Protein 1P9A (pdb70)

Foldseek 3Di:
DVQWDWDQDDPAIETENAPRQDQADDPDDDLQHAEYEHAHYAPCEYEPVVNVSNQNHAYYEHANHQHAYYHQDAANARHAEYAHYHYAYAAQDACQVHYLNYAYYAHAQYAYAAYDPSRPANNQNHAEYHHHHYAYAAYDPCNCVSHLNHAEYAPHQYAYAAYDACNCPSNQNHAEYHHAQYAYAAHQACRVPPHQHQAYEQANYQHADELRRVSVLVVCVVNQQRYDHDDPPDDPPVPGGGQLRQAHHNDSVGRSNPRPNPPYDD

Radius of gyration: 20.55 Å; Cα contacts (8 Å, |Δi|>4): 674; chains: 1; bounding box: 40×50×59 Å

B-factor: mean 27.87, std 17.3, range [10.46, 94.59]

Sequence (266 aa):
HPICEVSKVASHLEVNCDKRNLTALPPDLPKDTTILHLSENLLYTFSLATLMPYTRLTQLNLDRAELTKLQVDGTLPVLGTLDLSHNQLQSLPLLGQTLPALTVLDVSFNRLTSLPLGALRGLGELQELYLKGNELKTLPPGLLTPTPKLEKLSLANNNLTELPAGLLNGLENLDTLLLQENSLYTIPKGFFGSHLLPFAFLHGNPWLCNCEILYFRRWLQDNAENVYVWKQGVDVKAMTSNVASVQCDNSDKFPVYKYPGKGCPT

Secondary structure (DSSP, 8-state):
--SSEEE-STT--EEE-TTS--SS--S---TT--EEE-TTS--SEEEGGGGTT-TT--EEE-TTS---EEE--S--TT--EEE--SS--SS----TTT-TT--EEE--SS------SSTTTT-TT--EEE-TTS------TTTTTT-TT--EEE-TTS--S---TTTTTT-TT--EEE--SS------TTTTTT---SEEE--S--B--SGGGHHHHHHHHHTGGGB----TT---SS----GGGSBBTT-TT-BGGG---TT---

Solvent-accessible surface area: 12864 Å² total; per-residue (Å²): 108,124,83,6,106,49,57,152,106,101,91,70,27,58,0,57,0,33,149,81,119,25,92,58,28,4,130,43,9,15,124,66,2,20,14,3,37,0,2,63,2,67,0,120,61,8,19,0,30,66,0,91,67,16,98,139,4,59,51,0,19,0,12,105,0,68,0,60,120,22,81,46,74,28,50,10,82,68,0,13,34,0,26,0,9,86,2,69,4,109,82,11,15,104,0,9,170,4,0,59,36,0,38,29,0,27,0,9,83,14,122,0,57,65,14,57,165,32,3,4,176,44,1,29,70,0,63,39,1,52,2,32,19,5,102,0,99,76,5,19,106,38,6,6,108,38,0,66,98,0,54,65,0,3,0,0,60,11,72,0,58,103,8,21,85,36,12,17,109,44,5,113,87,4,34,15,0,13,0,2,78,14,31,0,98,47,3,30,182,36,3,9,55,126,52,124,4,40,61,0,4,0,20,16,0,39,0,90,27,47,46,113,0,39,46,0,57,141,20,0,70,87,18,31,131,26,0,22,52,89,107,139,74,69,101,36,174,89,48,117,22,65,17,38,10,0,20,11,94,72,43,114,172,128,19,0,54,134,38,88,9,181,79,32,113,188

Nearest PDB structures (foldseek):
  1p8v-assembly1_A-2  TM=9.896E-01  e=4.798E-40  Homo sapiens
  1m0z-assembly1_A  TM=9.809E-01  e=2.640E-40  Homo sapiens
  1qyy-assembly2_G  TM=9.935E-01  e=2.219E-38  Homo sapiens
  1sq0-assembly1_B  TM=9.753E-01  e=2.577E-38  Homo sapiens
  6ejx-assembly2_A  TM=9.785E-01  e=3.896E-31  Mus musculus

Structure (mmCIF, N/CA/C/O backbone):
data_1P9A
#
_entry.id   1P9A
#
_cell.length_a   51.734
_cell.length_b   51.734
_cell.length_c   114.041
_cell.angle_alpha   90.00
_cell.angle_beta   90.00
_cell.angle_gamma   90.00
#
_symmetry.space_group_name_H-M   'P 43'
#
loop_
_entity.id
_entity.type
_entity.pdbx_description
1 polymer 'Platelet glycoprotein Ib alpha chain precursor'
2 branched beta-D-mannopyranose-(1-3)-beta-D-mannopyranose-(1-4)-2-acetamido-2-deoxy-beta-D-glucopyranose-(1-4)-2-acetamido-2-deoxy-beta-D-glucopyranose
3 water water
#
loop_
_atom_site.group_PDB
_atom_site.id
_atom_site.type_symbol
_atom_site.label_atom_id
_atom_site.label_alt_id
_atom_site.label_comp_id
_atom_site.label_asym_id
_atom_site.label_entity_id
_atom_site.label_seq_id
_atom_site.pdbx_PDB_ins_code
_atom_site.Cartn_x
_atom_site.Cartn_y
_atom_site.Cartn_z
_atom_site.occupancy
_atom_site.B_iso_or_equiv
_atom_site.auth_seq_id
_atom_site.auth_comp_id
_atom_site.auth_asym_id
_atom_site.auth_atom_id
_atom_site.pdbx_PDB_model_num
ATOM 1 N N . HIS A 1 1 ? -47.233 36.825 -56.767 1.00 77.75 1 HIS G N 1
ATOM 2 C CA . HIS A 1 1 ? -45.807 36.411 -56.905 1.00 77.75 1 HIS G CA 1
ATOM 3 C C . HIS A 1 1 ? -45.495 35.231 -55.980 1.00 77.75 1 HIS G C 1
ATOM 4 O O . HIS A 1 1 ? -44.991 34.201 -56.429 1.00 77.75 1 HIS G O 1
ATOM 11 N N . PRO A 1 2 ? -45.786 35.370 -54.672 1.00 72.54 2 PRO G N 1
ATOM 12 C CA . PRO A 1 2 ? -45.522 34.294 -53.709 1.00 72.54 2 PRO G CA 1
ATOM 13 C C . PRO A 1 2 ? -46.486 33.113 -53.833 1.00 72.54 2 PRO G C 1
ATOM 14 O O . PRO A 1 2 ? -46.105 31.963 -53.618 1.00 72.54 2 PRO G O 1
ATOM 18 N N . ILE A 1 3 ? -47.736 33.408 -54.179 1.00 56.35 3 ILE G N 1
ATOM 19 C CA . ILE A 1 3 ? -48.759 32.377 -54.312 1.00 56.35 3 ILE G CA 1
ATOM 20 C C . ILE A 1 3 ? -48.565 31.490 -55.540 1.00 56.35 3 ILE G C 1
ATOM 21 O O . ILE A 1 3 ? -48.738 30.274 -55.462 1.00 56.35 3 ILE G O 1
ATOM 26 N N . CYS A 1 4 ? -48.203 32.094 -56.668 1.00 35.91 4 CYS G N 1
ATOM 27 C CA . CYS A 1 4 ? -48.000 31.338 -57.900 1.00 35.91 4 CYS G CA 1
ATOM 28 C C . CYS A 1 4 ? -46.539 31.329 -58.331 1.00 35.91 4 CYS G C 1
ATOM 29 O O . CYS A 1 4 ? -45.743 32.153 -57.882 1.00 35.91 4 CYS G O 1
ATOM 32 N N . GLU A 1 5 ? -46.201 30.394 -59.213 1.00 30.11 5 GLU G N 1
ATOM 33 C CA . GLU A 1 5 ? -44.845 30.254 -59.734 1.00 30.11 5 GLU G CA 1
ATOM 34 C C . GLU A 1 5 ? -44.647 31.182 -60.932 1.00 30.11 5 GLU G C 1
ATOM 35 O O . GLU A 1 5 ? -45.470 31.210 -61.847 1.00 30.11 5 GLU G O 1
ATOM 41 N N . VAL A 1 6 ? -43.551 31.934 -60.930 1.00 33.83 6 VAL G N 1
ATOM 42 C CA . VAL A 1 6 ? -43.264 32.865 -62.017 1.00 33.83 6 VAL G CA 1
ATOM 43 C C . VAL A 1 6 ? -41.934 32.541 -62.695 1.00 33.83 6 VAL G C 1
ATOM 44 O O . VAL A 1 6 ? -40.951 32.230 -62.023 1.00 33.83 6 VAL G O 1
ATOM 48 N N . SER A 1 7 ? -41.910 32.611 -64.024 1.00 36.08 7 SER G N 1
ATOM 49 C CA . SER A 1 7 ? -40.695 32.341 -64.794 1.00 36.08 7 SER G CA 1
ATOM 50 C C . SER A 1 7 ? -40.523 33.401 -65.882 1.00 36.08 7 SER G C 1
ATOM 51 O O . SER A 1 7 ? -41.407 33.591 -66.720 1.00 36.08 7 SER G O 1
ATOM 54 N N . LYS A 1 8 ? -39.378 34.080 -65.870 1.00 75.26 8 LYS G N 1
ATOM 55 C CA . LYS A 1 8 ? -39.091 35.147 -66.830 1.00 75.26 8 LYS G CA 1
ATOM 56 C C . LYS A 1 8 ? -38.040 34.756 -67.877 1.00 75.26 8 LYS G C 1
ATOM 57 O O . LYS A 1 8 ? -37.891 33.582 -68.216 1.00 75.26 8 LYS G O 1
ATOM 63 N N . VAL A 1 9 ? -37.332 35.764 -68.384 1.00 92.06 9 VAL G N 1
ATOM 64 C CA . VAL A 1 9 ? -36.275 35.614 -69.383 1.00 92.06 9 VAL G CA 1
ATOM 65 C C . VAL A 1 9 ? -36.759 35.578 -70.831 1.00 92.06 9 VAL G C 1
ATOM 66 O O . VAL A 1 9 ? -37.671 34.830 -71.185 1.00 92.06 9 VAL G O 1
ATOM 70 N N . ALA A 1 10 ? -36.123 36.406 -71.656 1.00 76.99 10 ALA G N 1
ATOM 71 C CA . ALA A 1 10 ? -36.419 36.515 -73.080 1.00 76.99 10 ALA G CA 1
ATOM 72 C C . ALA A 1 10 ? -37.902 36.453 -73.424 1.00 76.99 10 ALA G C 1
ATOM 73 O O . ALA A 1 10 ? -38.679 37.324 -73.032 1.00 76.99 10 ALA G O 1
ATOM 75 N N . SER A 1 11 ? -38.269 35.415 -74.170 1.00 85.19 11 SER G N 1
ATOM 76 C CA . SER A 1 11 ? -39.636 35.178 -74.621 1.00 85.19 11 SER G CA 1
ATOM 77 C C . SER A 1 11 ? -40.716 35.992 -73.917 1.00 85.19 11 SER G C 1
ATOM 78 O O . SER A 1 11 ? -41.396 36.802 -74.549 1.00 85.19 11 SER G O 1
ATOM 81 N N . HIS A 1 12 ? -40.872 35.784 -72.611 1.00 66.17 12 HIS G N 1
ATOM 82 C CA . HIS A 1 12 ? -41.905 36.492 -71.861 1.00 66.17 12 HIS G CA 1
ATOM 83 C C . HIS A 1 12 ? -41.943 36.134 -70.377 1.00 66.17 12 HIS G C 1
ATOM 84 O O . HIS A 1 12 ? -40.990 35.578 -69.832 1.00 66.17 12 HIS G O 1
ATOM 91 N N . LEU A 1 13 ? -43.061 36.461 -69.733 1.00 31.26 13 LEU G N 1
ATOM 92 C CA . LEU A 1 13 ? -43.254 36.193 -68.312 1.00 31.26 13 LEU G CA 1
ATOM 93 C C . LEU A 1 13 ? -44.447 35.261 -68.129 1.00 31.26 13 LEU G C 1
ATOM 94 O O . LEU A 1 13 ? -45.591 35.653 -68.363 1.00 31.26 13 LEU G O 1
ATOM 99 N N . GLU A 1 14 ? -44.170 34.032 -67.704 1.00 28.75 14 GLU G N 1
ATOM 100 C CA . GLU A 1 14 ? -45.210 33.027 -67.505 1.00 28.75 14 GLU G CA 1
ATOM 101 C C . GLU A 1 14 ? -45.526 32.833 -66.024 1.00 28.75 14 GLU G C 1
ATOM 102 O O . GLU A 1 14 ? -44.634 32.570 -65.222 1.00 28.75 14 GLU G O 1
ATOM 108 N N . VAL A 1 15 ? -46.802 32.959 -65.667 1.00 20.11 15 VAL G N 1
ATOM 109 C CA . VAL A 1 15 ? -47.225 32.801 -64.282 1.00 20.11 15 VAL G CA 1
ATOM 110 C C . VAL A 1 15 ? -48.064 31.534 -64.115 1.00 20.11 15 VAL G C 1
ATOM 111 O O . VAL A 1 15 ? -49.114 31.384 -64.738 1.00 20.11 15 VAL G O 1
ATOM 115 N N . ASN A 1 16 ? -47.588 30.626 -63.270 1.00 19.96 16 ASN G N 1
ATOM 116 C CA . ASN A 1 16 ? -48.282 29.365 -63.032 1.00 19.96 16 ASN G CA 1
ATOM 117 C C . ASN A 1 16 ? -49.044 29.377 -61.710 1.00 19.96 16 ASN G C 1
ATOM 118 O O . ASN A 1 16 ? -48.441 29.341 -60.638 1.00 19.96 16 ASN G O 1
ATOM 123 N N . CYS A 1 17 ? -50.372 29.440 -61.793 1.00 16.81 17 CYS G N 1
ATOM 124 C CA . CYS A 1 17 ? -51.234 29.435 -60.615 1.00 16.81 17 CYS G CA 1
ATOM 125 C C . CYS A 1 17 ? -52.080 28.155 -60.566 1.00 16.81 17 CYS G C 1
ATOM 126 O O . CYS A 1 17 ? -53.158 28.145 -59.972 1.00 16.81 17 CYS G O 1
ATOM 129 N N . ASP A 1 18 ? -51.600 27.085 -61.189 1.00 22.22 18 ASP G N 1
ATOM 130 C CA . ASP A 1 18 ? -52.350 25.823 -61.224 1.00 22.22 18 ASP G CA 1
ATOM 131 C C . ASP A 1 18 ? -52.490 25.107 -59.881 1.00 22.22 18 ASP G C 1
ATOM 132 O O . ASP A 1 18 ? -51.591 25.162 -59.047 1.00 22.22 18 ASP G O 1
ATOM 137 N N . LYS A 1 19 ? -53.620 24.425 -59.696 1.00 26.69 19 LYS G N 1
ATOM 138 C CA . LYS A 1 19 ? -53.880 23.628 -58.493 1.00 26.69 19 LYS G CA 1
ATOM 139 C C . LYS A 1 19 ? -53.659 24.343 -57.167 1.00 26.69 19 LYS G C 1
ATOM 140 O O . LYS A 1 19 ? -52.947 23.831 -56.306 1.00 26.69 19 LYS G O 1
ATOM 146 N N . ARG A 1 20 ? -54.275 25.502 -56.980 1.00 33.01 20 ARG G N 1
ATOM 147 C CA . ARG A 1 20 ? -54.085 26.232 -55.734 1.00 33.01 20 ARG G CA 1
ATOM 148 C C . ARG A 1 20 ? -55.386 26.596 -55.029 1.00 33.01 20 ARG G C 1
ATOM 149 O O . ARG A 1 20 ? -55.436 27.551 -54.254 1.00 33.01 20 ARG G O 1
ATOM 157 N N . ASN A 1 21 ? -56.434 25.821 -55.294 1.00 34.91 21 ASN G N 1
ATOM 158 C CA . ASN A 1 21 ? -57.742 26.044 -54.684 1.00 34.91 21 ASN G CA 1
ATOM 159 C C . ASN A 1 21 ? -58.238 27.474 -54.837 1.00 34.91 21 ASN G C 1
ATOM 160 O O . ASN A 1 21 ? -59.056 27.943 -54.044 1.00 34.91 21 ASN G O 1
ATOM 165 N N . LEU A 1 22 ? -57.744 28.164 -55.859 1.00 28.22 22 LEU G N 1
ATOM 166 C CA . LEU A 1 22 ? -58.149 29.540 -56.110 1.00 28.22 22 LEU G CA 1
ATOM 167 C C . LEU A 1 22 ? -59.598 29.584 -56.565 1.00 28.22 22 LEU G C 1
ATOM 168 O O . LEU A 1 22 ? -60.036 28.744 -57.354 1.00 28.22 22 LEU G O 1
ATOM 173 N N . THR A 1 23 ? -60.341 30.564 -56.063 1.00 31.81 23 THR G N 1
ATOM 174 C CA . THR A 1 23 ? -61.743 30.720 -56.420 1.00 31.81 23 THR G CA 1
ATOM 175 C C . THR A 1 23 ? -61.907 31.994 -57.232 1.00 31.81 23 THR G C 1
ATOM 176 O O . THR A 1 23 ? -62.997 32.314 -57.709 1.00 31.81 23 THR G O 1
ATOM 180 N N . ALA A 1 24 ? -60.805 32.719 -57.387 1.00 29.10 24 ALA G N 1
ATOM 181 C CA . ALA A 1 24 ? -60.801 33.959 -58.143 1.00 29.10 24 ALA G CA 1
ATOM 182 C C . ALA A 1 24 ? -59.367 34.318 -58.497 1.00 29.10 24 ALA G C 1
ATOM 183 O O . ALA A 1 24 ? -58.421 33.689 -58.018 1.00 29.10 24 ALA G O 1
ATOM 185 N N . LEU A 1 25 ? -59.211 35.332 -59.339 1.00 32.61 25 LEU G N 1
ATOM 186 C CA . LEU A 1 25 ? -57.892 35.775 -59.763 1.00 32.61 25 LEU G CA 1
ATOM 187 C C . LEU A 1 25 ? -57.119 36.361 -58.585 1.00 32.61 25 LEU G C 1
ATOM 188 O O . LEU A 1 25 ? -57.622 37.231 -57.877 1.00 32.61 25 LEU G O 1
ATOM 193 N N . PRO A 1 26 ? -55.889 35.878 -58.349 1.00 34.46 26 PRO G N 1
ATOM 194 C CA . PRO A 1 26 ? -55.085 36.398 -57.239 1.00 34.46 26 PRO G CA 1
ATOM 195 C C . PRO A 1 26 ? -54.762 37.869 -57.494 1.00 34.46 26 PRO G C 1
ATOM 196 O O . PRO A 1 26 ? -54.232 38.218 -58.552 1.00 34.46 26 PRO G O 1
ATOM 200 N N . PRO A 1 27 ? -55.078 38.751 -56.531 1.00 53.50 27 PRO G N 1
ATOM 201 C CA . PRO A 1 27 ? -54.803 40.182 -56.696 1.00 53.50 27 PRO G CA 1
ATOM 202 C C . PRO A 1 27 ? -53.310 40.492 -56.785 1.00 53.50 27 PRO G C 1
ATOM 203 O O . PRO A 1 27 ? -52.917 41.604 -57.136 1.00 53.50 27 PRO G O 1
ATOM 207 N N . ASP A 1 28 ? -52.485 39.498 -56.475 1.00 81.98 28 ASP G N 1
ATOM 208 C CA . ASP A 1 28 ? -51.038 39.664 -56.513 1.00 81.98 28 ASP G CA 1
ATOM 209 C C . ASP A 1 28 ? -50.405 38.993 -57.730 1.00 81.98 28 ASP G C 1
ATOM 210 O O . ASP A 1 28 ? -49.899 37.876 -57.643 1.00 81.98 28 ASP G O 1
ATOM 215 N N . LEU A 1 29 ? -50.433 39.682 -58.867 1.00 40.74 29 LEU G N 1
ATOM 216 C CA . LEU A 1 29 ? -49.855 39.143 -60.091 1.00 40.74 29 LEU G CA 1
ATOM 217 C C . LEU A 1 29 ? -49.053 40.193 -60.846 1.00 40.74 29 LEU G C 1
ATOM 218 O O . LEU A 1 29 ? -49.460 41.350 -60.937 1.00 40.74 29 LEU G O 1
ATOM 223 N N . PRO A 1 30 ? -47.895 39.798 -61.400 1.00 31.80 30 PRO G N 1
ATOM 224 C CA . PRO A 1 30 ? -47.036 40.715 -62.156 1.00 31.80 30 PRO G CA 1
ATOM 225 C C . PRO A 1 30 ? -47.860 41.424 -63.228 1.00 31.80 30 PRO G C 1
ATOM 226 O O . PRO A 1 30 ? -48.512 40.775 -64.046 1.00 31.80 30 PRO G O 1
ATOM 230 N N . LYS A 1 31 ? -47.838 42.752 -63.222 1.00 35.42 31 LYS G N 1
ATOM 231 C CA . LYS A 1 31 ? -48.603 43.523 -64.197 1.00 35.42 31 LYS G CA 1
ATOM 232 C C . LYS A 1 31 ? -48.180 43.250 -65.637 1.00 35.42 31 LYS G C 1
ATOM 233 O O . LYS A 1 31 ? -48.945 43.493 -66.568 1.00 35.42 31 LYS G O 1
ATOM 239 N N . ASP A 1 32 ? -46.966 42.744 -65.819 1.00 24.17 32 ASP G N 1
ATOM 240 C CA . ASP A 1 32 ? -46.463 42.457 -67.158 1.00 24.17 32 ASP G CA 1
ATOM 241 C C . ASP A 1 32 ? -46.583 40.989 -67.578 1.00 24.17 32 ASP G C 1
ATOM 242 O O . ASP A 1 32 ? -45.965 40.562 -68.554 1.00 24.17 32 ASP G O 1
ATOM 247 N N . THR A 1 33 ? -47.389 40.226 -66.846 1.00 25.39 33 THR G N 1
ATOM 248 C CA . THR A 1 33 ? -47.600 38.812 -67.156 1.00 25.39 33 THR G CA 1
ATOM 249 C C . THR A 1 33 ? -48.085 38.640 -68.597 1.00 25.39 33 THR G C 1
ATOM 250 O O . THR A 1 33 ? -49.010 39.324 -69.028 1.00 25.39 33 THR G O 1
ATOM 254 N N . THR A 1 34 ? -47.465 37.725 -69.338 1.00 19.20 34 THR G N 1
ATOM 255 C CA . THR A 1 34 ? -47.863 37.481 -70.720 1.00 19.20 34 THR G CA 1
ATOM 256 C C . THR A 1 34 ? -48.619 36.163 -70.884 1.00 19.20 34 THR G C 1
ATOM 257 O O . THR A 1 34 ? -49.443 36.031 -71.785 1.00 19.20 34 THR G O 1
ATOM 261 N N . ILE A 1 35 ? -48.328 35.193 -70.020 1.00 18.59 35 ILE G N 1
ATOM 262 C CA . ILE A 1 35 ? -48.997 33.889 -70.057 1.00 18.59 35 ILE G CA 1
ATOM 263 C C . ILE A 1 35 ? -49.458 33.578 -68.639 1.00 18.59 35 ILE G C 1
ATOM 264 O O . ILE A 1 35 ? -48.662 33.629 -67.708 1.00 18.59 35 ILE G O 1
ATOM 269 N N . LEU A 1 36 ? -50.738 33.262 -68.473 1.00 16.71 36 LEU G N 1
ATOM 270 C CA . LEU A 1 36 ? -51.265 32.956 -67.150 1.00 16.71 36 LEU G CA 1
ATOM 271 C C . LEU A 1 36 ? -51.972 31.612 -67.119 1.00 16.71 36 LEU G C 1
ATOM 272 O O . LEU A 1 36 ? -52.903 31.371 -67.888 1.00 16.71 36 LEU G O 1
ATOM 277 N N . HIS A 1 37 ? -51.523 30.746 -66.217 1.00 15.57 37 HIS G N 1
ATOM 278 C CA . HIS A 1 37 ? -52.112 29.422 -66.052 1.00 15.57 37 HIS G CA 1
ATOM 279 C C . HIS A 1 37 ? -52.943 29.401 -64.770 1.00 15.57 37 HIS G C 1
ATOM 280 O O . HIS A 1 37 ? -52.420 29.639 -63.676 1.00 15.57 37 HIS G O 1
ATOM 287 N N . LEU A 1 38 ? -54.237 29.127 -64.909 1.00 16.52 38 LEU G N 1
ATOM 288 C CA . LEU A 1 38 ? -55.135 29.051 -63.762 1.00 16.52 38 LEU G CA 1
ATOM 289 C C . LEU A 1 38 ? -55.850 27.701 -63.760 1.00 16.52 38 LEU G C 1
ATOM 290 O O . LEU A 1 38 ? -56.933 27.558 -63.189 1.00 16.52 38 LEU G O 1
ATOM 295 N N . SER A 1 39 ? -55.226 26.710 -64.390 1.00 18.01 39 SER G N 1
ATOM 296 C CA . SER A 1 39 ? -55.803 25.369 -64.483 1.00 18.01 39 SER G CA 1
ATOM 297 C C . SER A 1 39 ? -55.948 24.684 -63.125 1.00 18.01 39 SER G C 1
ATOM 298 O O . SER A 1 39 ? -55.259 25.026 -62.165 1.00 18.01 39 SER G O 1
ATOM 301 N N . GLU A 1 40 ? -56.856 23.713 -63.066 1.00 22.60 40 GLU G N 1
ATOM 302 C CA . GLU A 1 40 ? -57.088 22.916 -61.863 1.00 22.60 40 GLU G CA 1
ATOM 303 C C . GLU A 1 40 ? -57.463 23.699 -60.608 1.00 22.60 40 GLU G C 1
ATOM 304 O O . GLU A 1 40 ? -57.072 23.326 -59.498 1.00 22.60 40 GLU G O 1
ATOM 310 N N . ASN A 1 41 ? -58.211 24.783 -60.774 1.00 21.45 41 ASN G N 1
ATOM 311 C CA . ASN A 1 41 ? -58.648 25.574 -59.629 1.00 21.45 41 ASN G CA 1
ATOM 312 C C . ASN A 1 41 ? -60.157 25.439 -59.468 1.00 21.45 41 ASN G C 1
ATOM 313 O O . ASN A 1 41 ? -60.765 24.560 -60.075 1.00 21.45 41 ASN G O 1
ATOM 318 N N . LEU A 1 42 ? -60.762 26.288 -58.646 1.00 27.53 42 LEU G N 1
ATOM 319 C CA . LEU A 1 42 ? -62.204 26.219 -58.424 1.00 27.53 42 LEU G CA 1
ATOM 320 C C . LEU A 1 42 ? -62.875 27.499 -58.893 1.00 27.53 42 LEU G C 1
ATOM 321 O O . LEU A 1 42 ? -63.469 28.234 -58.102 1.00 27.53 42 LEU G O 1
ATOM 326 N N . LEU A 1 43 ? -62.790 27.750 -60.193 1.00 23.21 43 LEU G N 1
ATOM 327 C CA . LEU A 1 43 ? -63.357 28.952 -60.781 1.00 23.21 43 LEU G CA 1
ATOM 328 C C . LEU A 1 43 ? -64.748 28.712 -61.357 1.00 23.21 43 LEU G C 1
ATOM 329 O O . LEU A 1 43 ? -64.957 28.842 -62.564 1.00 23.21 43 LEU G O 1
ATOM 334 N N . TYR A 1 44 ? -65.702 28.368 -60.496 1.00 29.40 44 TYR G N 1
ATOM 335 C CA . TYR A 1 44 ? -67.063 28.122 -60.960 1.00 29.40 44 TYR G CA 1
ATOM 336 C C . TYR A 1 44 ? -67.550 29.309 -61.782 1.00 29.40 44 TYR G C 1
ATOM 337 O O . TYR A 1 44 ? -68.284 29.148 -62.758 1.00 29.40 44 TYR G O 1
ATOM 346 N N . THR A 1 45 ? -67.123 30.502 -61.381 1.00 24.77 45 THR G N 1
ATOM 347 C CA . THR A 1 45 ? -67.473 31.722 -62.089 1.00 24.77 45 THR G CA 1
ATOM 348 C C . THR A 1 45 ? -66.181 32.513 -62.265 1.00 24.77 45 THR G C 1
ATOM 349 O O . THR A 1 45 ? -65.312 32.492 -61.393 1.00 24.77 45 THR G O 1
ATOM 353 N N . PHE A 1 46 ? -66.041 33.187 -63.401 1.00 24.03 46 PHE G N 1
ATOM 354 C CA . PHE A 1 46 ? -64.846 33.977 -63.675 1.00 24.03 46 PHE G CA 1
ATOM 355 C C . PHE A 1 46 ? -65.208 35.139 -64.588 1.00 24.03 46 PHE G C 1
ATOM 356 O O . PHE A 1 46 ? -66.013 34.987 -65.504 1.00 24.03 46 PHE G O 1
ATOM 364 N N . SER A 1 47 ? -64.614 36.300 -64.337 1.00 25.66 47 SER G N 1
ATOM 365 C CA . SER A 1 47 ? -64.884 37.477 -65.151 1.00 25.66 47 SER G CA 1
ATOM 366 C C . SER A 1 47 ? -63.640 37.902 -65.919 1.00 25.66 47 SER G C 1
ATOM 367 O O . SER A 1 47 ? -62.610 38.209 -65.327 1.00 25.66 47 SER G O 1
ATOM 370 N N . LEU A 1 48 ? -63.736 37.920 -67.244 1.00 20.75 48 LEU G N 1
ATOM 371 C CA . LEU A 1 48 ? -62.603 38.313 -68.073 1.00 20.75 48 LEU G CA 1
ATOM 372 C C . LEU A 1 48 ? -62.153 39.745 -67.791 1.00 20.75 48 LEU G C 1
ATOM 373 O O . LEU A 1 48 ? -60.973 40.067 -67.921 1.00 20.75 48 LEU G O 1
ATOM 378 N N . ALA A 1 49 ? -63.095 40.599 -67.405 1.00 27.20 49 ALA G N 1
ATOM 379 C CA . ALA A 1 49 ? -62.788 41.996 -67.115 1.00 27.20 49 ALA G CA 1
ATOM 380 C C . ALA A 1 49 ? -61.745 42.169 -66.013 1.00 27.20 49 ALA G C 1
ATOM 381 O O . ALA A 1 49 ? -61.065 43.196 -65.952 1.00 27.20 49 ALA G O 1
ATOM 383 N N . THR A 1 50 ? -61.617 41.173 -65.140 1.00 28.29 50 THR G N 1
ATOM 384 C CA . THR A 1 50 ? -60.652 41.258 -64.047 1.00 28.29 50 THR G CA 1
ATOM 385 C C . THR A 1 50 ? -59.210 41.185 -64.537 1.00 28.29 50 THR G C 1
ATOM 386 O O . THR A 1 50 ? -58.277 41.454 -63.780 1.00 28.29 50 THR G O 1
ATOM 390 N N . LEU A 1 51 ? -59.029 40.824 -65.803 1.00 20.94 51 LEU G N 1
ATOM 391 C CA . LEU A 1 51 ? -57.695 40.722 -66.380 1.00 20.94 51 LEU G CA 1
ATOM 392 C C . LEU A 1 51 ? -57.271 41.966 -67.165 1.00 20.94 51 LEU G C 1
ATOM 393 O O . LEU A 1 51 ? -56.149 42.037 -67.650 1.00 20.94 51 LEU G O 1
ATOM 398 N N . MET A 1 52 ? -58.156 42.949 -67.285 1.00 30.92 52 MET G N 1
ATOM 399 C CA . MET A 1 52 ? -57.820 44.158 -68.036 1.00 30.92 52 MET G CA 1
ATOM 400 C C . MET A 1 52 ? -56.540 44.869 -67.581 1.00 30.92 52 MET G C 1
ATOM 401 O O . MET A 1 52 ? -55.847 45.483 -68.394 1.00 30.92 52 MET G O 1
ATOM 406 N N . PRO A 1 53 ? -56.207 44.800 -66.280 1.00 32.61 53 PRO G N 1
ATOM 407 C CA . PRO A 1 53 ? -54.988 45.461 -65.798 1.00 32.61 53 PRO G CA 1
ATOM 408 C C . PRO A 1 53 ? -53.702 44.866 -66.374 1.00 32.61 53 PRO G C 1
ATOM 409 O O . PRO A 1 53 ? -52.656 45.511 -66.368 1.00 32.61 53 PRO G O 1
ATOM 413 N N . TYR A 1 54 ? -53.779 43.631 -66.863 1.00 26.61 54 TYR G N 1
ATOM 414 C CA . TYR A 1 54 ? -52.610 42.962 -67.426 1.00 26.61 54 TYR G CA 1
ATOM 415 C C . TYR A 1 54 ? -52.589 43.136 -68.941 1.00 26.61 54 TYR G C 1
ATOM 416 O O . TYR A 1 54 ? -53.013 42.261 -69.700 1.00 26.61 54 TYR G O 1
ATOM 425 N N . THR A 1 55 ? -52.069 44.287 -69.361 1.00 29.66 55 THR G N 1
ATOM 426 C CA . THR A 1 55 ? -51.997 44.686 -70.765 1.00 29.66 55 THR G CA 1
ATOM 427 C C . THR A 1 55 ? -51.135 43.871 -71.730 1.00 29.66 55 THR G C 1
ATOM 428 O O . THR A 1 55 ? -51.267 44.023 -72.943 1.00 29.66 55 THR G O 1
ATOM 432 N N . ARG A 1 56 ? -50.254 43.022 -71.216 1.00 21.56 56 ARG G N 1
ATOM 433 C CA . ARG A 1 56 ? -49.403 42.218 -72.087 1.00 21.56 56 ARG G CA 1
ATOM 434 C C . ARG A 1 56 ? -49.827 40.747 -72.122 1.00 21.56 56 ARG G C 1
ATOM 435 O O . ARG A 1 56 ? -49.148 39.918 -72.724 1.00 21.56 56 ARG G O 1
ATOM 443 N N . LEU A 1 57 ? -50.944 40.431 -71.476 1.00 18.83 57 LEU G N 1
ATOM 444 C CA . LEU A 1 57 ? -51.438 39.054 -71.419 1.00 18.83 57 LEU G CA 1
ATOM 445 C C . LEU A 1 57 ? -51.890 38.544 -72.785 1.00 18.83 57 LEU G C 1
ATOM 446 O O . LEU A 1 57 ? -52.863 39.049 -73.346 1.00 18.83 57 LEU G O 1
ATOM 451 N N . THR A 1 58 ? -51.193 37.542 -73.316 1.00 16.71 58 THR G N 1
ATOM 452 C CA . THR A 1 58 ? -51.548 36.984 -74.618 1.00 16.71 58 THR G CA 1
ATOM 453 C C . THR A 1 58 ? -52.110 35.563 -74.569 1.00 16.71 58 THR G C 1
ATOM 454 O O . THR A 1 58 ? -52.723 35.110 -75.534 1.00 16.71 58 THR G O 1
ATOM 458 N N . GLN A 1 59 ? -51.900 34.865 -73.456 1.00 16.59 59 GLN G N 1
ATOM 459 C CA . GLN A 1 59 ? -52.398 33.495 -73.316 1.00 16.59 59 GLN G CA 1
ATOM 460 C C . GLN A 1 59 ? -52.982 33.254 -71.932 1.00 16.59 59 GLN G C 1
ATOM 461 O O . GLN A 1 59 ? -52.339 33.539 -70.913 1.00 16.59 59 GLN G O 1
ATOM 467 N N . LEU A 1 60 ? -54.203 32.728 -71.900 1.00 14.94 60 LEU G N 1
ATOM 468 C CA . LEU A 1 60 ? -54.889 32.444 -70.646 1.00 14.94 60 LEU G CA 1
ATOM 469 C C . LEU A 1 60 ? -55.427 31.019 -70.639 1.00 14.94 60 LEU G C 1
ATOM 470 O O . LEU A 1 60 ? -56.176 30.631 -71.533 1.00 14.94 60 LEU G O 1
ATOM 475 N N . ASN A 1 61 ? -55.049 30.249 -69.624 1.00 16.54 61 ASN G N 1
ATOM 476 C CA . ASN A 1 61 ? -55.506 28.873 -69.506 1.00 16.54 61 ASN G CA 1
ATOM 477 C C . ASN A 1 61 ? -56.414 28.744 -68.289 1.00 16.54 61 ASN G C 1
ATOM 478 O O . ASN A 1 61 ? -55.950 28.865 -67.157 1.00 16.54 61 ASN G O 1
ATOM 483 N N . LEU A 1 62 ? -57.705 28.521 -68.531 1.00 14.69 62 LEU G N 1
ATOM 484 C CA . LEU A 1 62 ? -58.684 28.354 -67.460 1.00 14.69 62 LEU G CA 1
ATOM 485 C C . LEU A 1 62 ? -59.262 26.938 -67.506 1.00 14.69 62 LEU G C 1
ATOM 486 O O . LEU A 1 62 ? -60.396 26.712 -67.090 1.00 14.69 62 LEU G O 1
ATOM 491 N N . ASP A 1 63 ? -58.473 25.989 -67.998 1.00 15.10 63 ASP G N 1
ATOM 492 C CA . ASP A 1 63 ? -58.924 24.609 -68.132 1.00 15.10 63 ASP G CA 1
ATOM 493 C C . ASP A 1 63 ? -58.955 23.802 -66.833 1.00 15.10 63 ASP G C 1
ATOM 494 O O . ASP A 1 63 ? -58.195 24.074 -65.905 1.00 15.10 63 ASP G O 1
ATOM 499 N N . ARG A 1 64 ? -59.844 22.810 -66.785 1.00 19.34 64 ARG G N 1
ATOM 500 C CA . ARG A 1 64 ? -59.973 21.934 -65.621 1.00 19.34 64 ARG G CA 1
ATOM 501 C C . ARG A 1 64 ? -60.196 22.738 -64.346 1.00 19.34 64 ARG G C 1
ATOM 502 O O . ARG A 1 64 ? -59.673 22.385 -63.287 1.00 19.34 64 ARG G O 1
ATOM 510 N N . ALA A 1 65 ? -60.988 23.801 -64.439 1.00 17.64 65 ALA G N 1
ATOM 511 C CA . ALA A 1 65 ? -61.219 24.672 -63.295 1.00 17.64 65 ALA G CA 1
ATOM 512 C C . ALA A 1 65 ? -62.676 24.826 -62.867 1.00 17.64 65 ALA G C 1
ATOM 513 O O . ALA A 1 65 ? -63.036 25.823 -62.235 1.00 17.64 65 ALA G O 1
ATOM 515 N N . GLU A 1 66 ? -63.510 23.845 -63.209 1.00 19.17 66 GLU G N 1
ATOM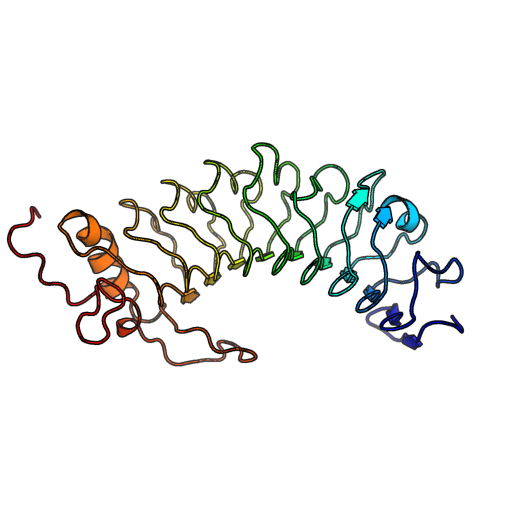 516 C CA . GLU A 1 66 ? -64.925 23.867 -62.840 1.00 19.17 66 GLU G CA 1
ATOM 517 C C . GLU A 1 66 ? -65.657 25.094 -63.366 1.00 19.17 66 GLU G C 1
ATOM 518 O O . GLU A 1 66 ? -66.682 25.488 -62.810 1.00 19.17 66 GLU G O 1
ATOM 524 N N . LEU A 1 67 ? -65.148 25.693 -64.435 1.00 20.63 67 LEU G N 1
ATOM 525 C CA . LEU A 1 67 ? -65.761 26.893 -64.992 1.00 20.63 67 LEU G CA 1
ATOM 526 C C . LEU A 1 67 ? -67.199 26.658 -65.446 1.00 20.63 67 LEU G C 1
ATOM 527 O O . LEU A 1 67 ? -67.463 25.850 -66.338 1.00 20.63 67 LEU G O 1
ATOM 532 N N . THR A 1 68 ? -68.123 27.389 -64.834 1.00 22.70 68 THR G N 1
ATOM 533 C CA . THR A 1 68 ? -69.536 27.255 -65.149 1.00 22.70 68 THR G CA 1
ATOM 534 C C . THR A 1 68 ? -70.105 28.499 -65.814 1.00 22.70 68 THR G C 1
ATOM 535 O O . THR A 1 68 ? -70.932 28.407 -66.723 1.00 22.70 68 THR G O 1
ATOM 539 N N . LYS A 1 69 ? -69.668 29.667 -65.361 1.00 26.96 69 LYS G N 1
ATOM 540 C CA . LYS A 1 69 ? -70.146 30.913 -65.943 1.00 26.96 69 LYS G CA 1
ATOM 541 C C . LYS A 1 69 ? -68.990 31.854 -66.230 1.00 26.96 69 LYS G C 1
ATOM 542 O O . LYS A 1 69 ? -68.294 32.294 -65.317 1.00 26.96 69 LYS G O 1
ATOM 548 N N . LEU A 1 70 ? -68.782 32.151 -67.506 1.00 26.27 70 LEU G N 1
ATOM 549 C CA . LEU A 1 70 ? -67.718 33.057 -67.897 1.00 26.27 70 LEU G CA 1
ATOM 550 C C . LEU A 1 70 ? -68.327 34.405 -68.260 1.00 26.27 70 LEU G C 1
ATOM 551 O O . LEU A 1 70 ? -69.069 34.523 -69.236 1.00 26.27 70 LEU G O 1
ATOM 556 N N . GLN A 1 71 ? -68.029 35.415 -67.452 1.00 25.24 71 GLN G N 1
ATOM 557 C CA . GLN A 1 71 ? -68.530 36.758 -67.700 1.00 25.24 71 GLN G CA 1
ATOM 558 C C . GLN A 1 71 ? -67.606 37.405 -68.723 1.00 25.24 71 GLN G C 1
ATOM 559 O O . GLN A 1 71 ? -66.401 37.513 -68.496 1.00 25.24 71 GLN G O 1
ATOM 565 N N . VAL A 1 72 ? -68.171 37.824 -69.849 1.00 31.30 72 VAL G N 1
ATOM 566 C CA . VAL A 1 72 ? -67.395 38.456 -70.909 1.00 31.30 72 VAL G CA 1
ATOM 567 C C . VAL A 1 72 ? -67.684 39.955 -70.908 1.00 31.30 72 VAL G C 1
ATOM 568 O O . VAL A 1 72 ? -68.510 40.437 -71.683 1.00 31.30 72 VAL G O 1
ATOM 572 N N . ASP A 1 73 ? -66.994 40.687 -70.038 1.00 64.68 73 ASP G N 1
ATOM 573 C CA . ASP A 1 73 ? -67.200 42.126 -69.905 1.00 64.68 73 ASP G CA 1
ATOM 574 C C . ASP A 1 73 ? -66.412 42.994 -70.885 1.00 64.68 73 ASP G C 1
ATOM 575 O O . ASP A 1 73 ? -66.702 43.027 -72.079 1.00 64.68 73 ASP G O 1
ATOM 580 N N . GLY A 1 74 ? -65.416 43.698 -70.354 1.00 43.64 74 GLY G N 1
ATOM 581 C CA . GLY A 1 74 ? -64.597 44.597 -71.147 1.00 43.64 74 GLY G CA 1
ATOM 582 C C . GLY A 1 74 ? -63.892 44.066 -72.380 1.00 43.64 74 GLY G C 1
ATOM 583 O O . GLY A 1 74 ? -64.493 43.406 -73.231 1.00 43.64 74 GLY G O 1
ATOM 584 N N . THR A 1 75 ? -62.602 44.369 -72.478 1.00 32.37 75 THR G N 1
ATOM 585 C CA . THR A 1 75 ? -61.804 43.954 -73.621 1.00 32.37 75 THR G CA 1
ATOM 586 C C . THR A 1 75 ? -60.366 43.590 -73.266 1.00 32.37 75 THR G C 1
ATOM 587 O O . THR A 1 75 ? -59.700 44.290 -72.503 1.00 32.37 75 THR G O 1
ATOM 591 N N . LEU A 1 76 ? -59.903 42.479 -73.827 1.00 24.96 76 LEU G N 1
ATOM 592 C CA . LEU A 1 76 ? -58.537 42.012 -73.644 1.00 24.96 76 LEU G CA 1
ATOM 593 C C . LEU A 1 76 ? -58.001 42.058 -75.073 1.00 24.96 76 LEU G C 1
ATOM 594 O O . LEU A 1 76 ? -57.974 41.051 -75.774 1.00 24.96 76 LEU G O 1
ATOM 599 N N . PRO A 1 77 ? -57.580 43.254 -75.522 1.00 30.99 77 PRO G N 1
ATOM 600 C CA . PRO A 1 77 ? -57.043 43.547 -76.857 1.00 30.99 77 PRO G CA 1
ATOM 601 C C . PRO A 1 77 ? -55.896 42.719 -77.426 1.00 30.99 77 PRO G C 1
ATOM 602 O O . PRO A 1 77 ? -55.757 42.622 -78.646 1.00 30.99 77 PRO G O 1
ATOM 606 N N . VAL A 1 78 ? -55.065 42.132 -76.574 1.00 19.68 78 VAL G N 1
ATOM 607 C CA . VAL A 1 78 ? -53.955 41.339 -77.088 1.00 19.68 78 VAL G CA 1
ATOM 608 C C . VAL A 1 78 ? -54.030 39.846 -76.764 1.00 19.68 78 VAL G C 1
ATOM 609 O O . VAL A 1 78 ? -53.116 39.093 -77.096 1.00 19.68 78 VAL G O 1
ATOM 613 N N . LEU A 1 79 ? -55.111 39.409 -76.127 1.00 20.25 79 LEU G N 1
ATOM 614 C CA . LEU A 1 79 ? -55.221 37.990 -75.798 1.00 20.25 79 LEU G CA 1
ATOM 615 C C . LEU A 1 79 ? -55.322 37.172 -77.080 1.00 20.25 79 LEU G C 1
ATOM 616 O O . LEU A 1 79 ? -56.246 37.360 -77.874 1.00 20.25 79 LEU G O 1
ATOM 621 N N . GLY A 1 80 ? -54.372 36.264 -77.279 1.00 15.86 80 GLY G N 1
ATOM 622 C CA . GLY A 1 80 ? -54.375 35.447 -78.480 1.00 15.86 80 GLY G CA 1
ATOM 623 C C . GLY A 1 80 ? -54.834 34.011 -78.294 1.00 15.86 80 GLY G C 1
ATOM 624 O O . GLY A 1 80 ? -55.342 33.397 -79.233 1.00 15.86 80 GLY G O 1
ATOM 625 N N . THR A 1 81 ? -54.661 33.471 -77.093 1.00 15.30 81 THR G N 1
ATOM 626 C CA . THR A 1 81 ? -55.060 32.090 -76.822 1.00 15.30 81 THR G CA 1
ATOM 627 C C . THR A 1 81 ? -55.912 31.982 -75.564 1.00 15.30 81 THR G C 1
ATOM 628 O O . THR A 1 81 ? -55.586 32.564 -74.525 1.00 15.30 81 THR G O 1
ATOM 632 N N . LEU A 1 82 ? -57.012 31.241 -75.663 1.00 13.16 82 LEU G N 1
ATOM 633 C CA . LEU A 1 82 ? -57.905 31.038 -74.528 1.00 13.16 82 LEU G CA 1
ATOM 634 C C . LEU A 1 82 ? -58.267 29.565 -74.442 1.00 13.16 82 LEU G C 1
ATOM 635 O O . LEU A 1 82 ? -58.927 29.032 -75.332 1.00 13.16 82 LEU G O 1
ATOM 640 N N . ASP A 1 83 ? -57.829 28.910 -73.370 1.00 13.73 83 ASP G N 1
ATOM 641 C CA . ASP A 1 83 ? -58.122 27.493 -73.180 1.00 13.73 83 ASP G CA 1
ATOM 642 C C . ASP A 1 83 ? -59.187 27.361 -72.091 1.00 13.73 83 ASP G C 1
ATOM 643 O O . ASP A 1 83 ? -58.943 27.692 -70.927 1.00 13.73 83 ASP G O 1
ATOM 648 N N . LEU A 1 84 ? -60.368 26.889 -72.478 1.00 11.64 84 LEU G N 1
ATOM 649 C CA . LEU A 1 84 ? -61.483 26.698 -71.547 1.00 11.64 84 LEU G CA 1
ATOM 650 C C . LEU A 1 84 ? -61.850 25.215 -71.486 1.00 11.64 84 LEU G C 1
ATOM 651 O O . LEU A 1 84 ? -62.936 24.853 -71.016 1.00 11.64 84 LEU G O 1
ATOM 656 N N . SER A 1 85 ? -60.948 24.356 -71.951 1.00 12.03 85 SER G N 1
ATOM 657 C CA . SER A 1 85 ? -61.227 22.921 -71.981 1.00 12.03 85 SER G CA 1
ATOM 658 C C . SER A 1 85 ? -61.430 22.262 -70.617 1.00 12.03 85 SER G C 1
ATOM 659 O O . SER A 1 85 ? -60.910 22.716 -69.597 1.00 12.03 85 SER G O 1
ATOM 662 N N . HIS A 1 86 ? -62.207 21.186 -70.618 1.00 12.59 86 HIS G N 1
ATOM 663 C CA . HIS A 1 86 ? -62.476 20.425 -69.408 1.00 12.59 86 HIS G CA 1
ATOM 664 C C . HIS A 1 86 ? -63.127 21.247 -68.312 1.00 12.59 86 HIS G C 1
ATOM 665 O O . HIS A 1 86 ? -62.681 21.250 -67.158 1.00 12.59 86 HIS G O 1
ATOM 672 N N . ASN A 1 87 ? -64.188 21.943 -68.690 1.00 12.96 87 ASN G N 1
ATOM 673 C CA . ASN A 1 87 ? -64.949 22.754 -67.756 1.00 12.96 87 ASN G CA 1
ATOM 674 C C . ASN A 1 87 ? -66.418 22.343 -67.848 1.00 12.96 87 ASN G C 1
ATOM 675 O O . ASN A 1 87 ? -66.740 21.317 -68.461 1.00 12.96 87 ASN G O 1
ATOM 680 N N . GLN A 1 88 ? -67.304 23.123 -67.237 1.00 15.79 88 GLN G N 1
ATOM 681 C CA . GLN A 1 88 ? -68.725 22.784 -67.218 1.00 15.79 88 GLN G CA 1
ATOM 682 C C . GLN A 1 88 ? -69.636 23.792 -67.912 1.00 15.79 88 GLN G C 1
ATOM 683 O O . GLN A 1 88 ? -70.784 23.983 -67.503 1.00 15.79 88 GLN G O 1
ATOM 689 N N . LEU A 1 89 ? -69.133 24.432 -68.962 1.00 15.40 89 LEU G N 1
ATOM 690 C CA . LEU A 1 89 ? -69.917 25.414 -69.698 1.00 15.40 89 LEU G CA 1
ATOM 691 C C . LEU A 1 89 ? -71.038 24.749 -70.494 1.00 15.40 89 LEU G C 1
ATOM 692 O O . LEU A 1 89 ? -70.798 23.805 -71.249 1.00 15.40 89 LEU G O 1
ATOM 697 N N . GLN A 1 90 ? -72.267 25.228 -70.315 1.00 17.32 90 GLN G N 1
ATOM 698 C CA . GLN A 1 90 ? -73.399 24.658 -71.045 1.00 17.32 90 GLN G CA 1
ATOM 699 C C . GLN A 1 90 ? -73.749 25.481 -72.270 1.00 17.32 90 GLN G C 1
ATOM 700 O O . GLN A 1 90 ? -74.580 25.081 -73.088 1.00 17.32 90 GLN G O 1
ATOM 706 N N . SER A 1 91 ? -73.111 26.636 -72.388 1.00 18.71 91 SER G N 1
ATOM 707 C CA . SER A 1 91 ? -73.335 27.531 -73.512 1.00 18.71 91 SER G CA 1
ATOM 708 C C . SER A 1 91 ? -71.999 28.112 -73.923 1.00 18.71 91 SER G C 1
ATOM 709 O O . SER A 1 91 ? -71.155 28.409 -73.073 1.00 18.71 91 SER G O 1
ATOM 712 N N . LEU A 1 92 ? -71.804 28.273 -75.226 1.00 18.32 92 LEU G N 1
ATOM 713 C CA . LEU A 1 92 ? -70.560 28.827 -75.731 1.00 18.32 92 LEU G CA 1
ATOM 714 C C . LEU A 1 92 ? -70.493 30.321 -75.445 1.00 18.32 92 LEU G C 1
ATOM 715 O O . LEU A 1 92 ? -71.398 31.070 -75.810 1.00 18.32 92 LEU G O 1
ATOM 720 N N . PRO A 1 93 ? -69.425 30.770 -74.772 1.00 20.01 93 PRO G N 1
ATOM 721 C CA . PRO A 1 93 ? -69.298 32.199 -74.476 1.00 20.01 93 PRO G CA 1
ATOM 722 C C . PRO A 1 93 ? -69.179 32.961 -75.798 1.00 20.01 93 PRO G C 1
ATOM 723 O O . PRO A 1 93 ? -68.549 32.477 -76.740 1.00 20.01 93 PRO G O 1
ATOM 727 N N . LEU A 1 94 ? -69.800 34.135 -75.876 1.00 22.30 94 LEU G N 1
ATOM 728 C CA . LEU A 1 94 ? -69.721 34.963 -77.079 1.00 22.30 94 LEU G CA 1
ATOM 729 C C . LEU A 1 94 ? -68.516 35.859 -76.827 1.00 22.30 94 LEU G C 1
ATOM 730 O O . LEU A 1 94 ? -68.584 36.804 -76.042 1.00 22.30 94 LEU G O 1
ATOM 735 N N . LEU A 1 95 ? -67.415 35.559 -77.506 1.00 20.67 95 LEU G N 1
ATOM 736 C CA . LEU A 1 95 ? -66.156 36.263 -77.281 1.00 20.67 95 LEU G CA 1
ATOM 737 C C . LEU A 1 95 ? -65.671 37.303 -78.288 1.00 20.67 95 LEU G C 1
ATOM 738 O O . LEU A 1 95 ? -64.710 38.020 -78.011 1.00 20.67 95 LEU G O 1
ATOM 743 N N . GLY A 1 96 ? -66.326 37.392 -79.441 1.00 23.67 96 GLY G N 1
ATOM 744 C CA . GLY A 1 96 ? -65.893 38.315 -80.475 1.00 23.67 96 GLY G CA 1
ATOM 745 C C . GLY A 1 96 ? -65.665 39.773 -80.123 1.00 23.67 96 GLY G C 1
ATOM 746 O O . GLY A 1 96 ? -64.680 40.370 -80.562 1.00 23.67 96 GLY G O 1
ATOM 747 N N . GLN A 1 97 ? -66.569 40.352 -79.342 1.00 38.60 97 GLN G N 1
ATOM 748 C CA . GLN A 1 97 ? -66.463 41.757 -78.965 1.00 38.60 97 GLN G CA 1
ATOM 749 C C . GLN A 1 97 ? -65.458 42.025 -77.844 1.00 38.60 97 GLN G C 1
ATOM 750 O O . GLN A 1 97 ? -65.052 43.168 -77.630 1.00 38.60 97 GLN G O 1
ATOM 756 N N . THR A 1 98 ? -65.048 40.973 -77.140 1.00 22.76 98 THR G N 1
ATOM 757 C CA . THR A 1 98 ? -64.099 41.113 -76.038 1.00 22.76 98 THR G CA 1
ATOM 758 C C . THR A 1 98 ? -62.675 40.669 -76.369 1.00 22.76 98 THR G C 1
ATOM 759 O O . THR A 1 98 ? -61.712 41.239 -75.861 1.00 22.76 98 THR G O 1
ATOM 763 N N . LEU A 1 99 ? -62.542 39.658 -77.222 1.00 21.75 99 LEU G N 1
ATOM 764 C CA . LEU A 1 99 ? -61.229 39.138 -77.587 1.00 21.75 99 LEU G CA 1
ATOM 765 C C . LEU A 1 99 ? -60.992 39.229 -79.093 1.00 21.75 99 LEU G C 1
ATOM 766 O O . LEU A 1 99 ? -60.851 38.211 -79.776 1.00 21.75 99 LEU G O 1
ATOM 771 N N . PRO A 1 100 ? -60.923 40.459 -79.628 1.00 26.15 100 PRO G N 1
ATOM 772 C CA . PRO A 1 100 ? -60.708 40.692 -81.060 1.00 26.15 100 PRO G CA 1
ATOM 773 C C . PRO A 1 100 ? -59.475 40.067 -81.707 1.00 26.15 100 PRO G C 1
ATOM 774 O O . PRO A 1 100 ? -59.498 39.762 -82.899 1.00 26.15 100 PRO G O 1
ATOM 778 N N . ALA A 1 101 ? -58.405 39.870 -80.940 1.00 20.27 101 ALA G N 1
ATOM 779 C CA . ALA A 1 101 ? -57.179 39.305 -81.499 1.00 20.27 101 ALA G CA 1
ATOM 780 C C . ALA A 1 101 ? -57.018 37.806 -81.270 1.00 20.27 101 ALA G C 1
ATOM 781 O O . ALA A 1 101 ? -55.973 37.233 -81.579 1.00 20.27 101 ALA G O 1
ATOM 783 N N . LEU A 1 102 ? -58.056 37.167 -80.749 1.00 17.53 102 LEU G N 1
ATOM 784 C CA . LEU A 1 102 ? -57.990 35.738 -80.469 1.00 17.53 102 LEU G CA 1
ATOM 785 C C . LEU A 1 102 ? -57.670 34.896 -81.703 1.00 17.53 102 LEU G C 1
ATOM 786 O O . LEU A 1 102 ? -58.303 35.052 -82.752 1.00 17.53 102 LEU G O 1
ATOM 791 N N . THR A 1 103 ? -56.677 34.016 -81.578 1.00 15.05 103 THR G N 1
ATOM 792 C CA . THR A 1 103 ? -56.303 33.130 -82.675 1.00 15.05 103 THR G CA 1
ATOM 793 C C . THR A 1 103 ? -56.557 31.663 -82.325 1.00 15.05 103 THR G C 1
ATOM 794 O O . THR A 1 103 ? -56.714 30.830 -83.219 1.00 15.05 103 THR G O 1
ATOM 798 N N . VAL A 1 104 ? -56.599 31.349 -81.031 1.00 14.11 104 VAL G N 1
ATOM 799 C CA . VAL A 1 104 ? -56.832 29.975 -80.582 1.00 14.11 104 VAL G CA 1
ATOM 800 C C . VAL A 1 104 ? -57.893 29.928 -79.487 1.00 14.11 104 VAL G C 1
ATOM 801 O O . VAL A 1 104 ? -57.780 30.605 -78.460 1.00 14.11 104 VAL G O 1
ATOM 805 N N . LEU A 1 105 ? -58.930 29.128 -79.718 1.00 13.61 105 LEU G N 1
ATOM 806 C CA . LEU A 1 105 ? -60.016 28.970 -78.758 1.00 13.61 105 LEU G CA 1
ATOM 807 C C . LEU A 1 105 ? -60.270 27.488 -78.528 1.00 13.61 105 LEU G C 1
ATOM 808 O O . LEU A 1 105 ? -60.569 26.752 -79.468 1.00 13.61 105 LEU G O 1
ATOM 813 N N . ASP A 1 106 ? -60.147 27.047 -77.280 1.00 11.75 106 ASP G N 1
ATOM 814 C CA . ASP A 1 106 ? -60.387 25.647 -76.968 1.00 11.75 106 ASP G CA 1
ATOM 815 C C . ASP A 1 106 ? -61.509 25.551 -75.942 1.00 11.75 106 ASP G C 1
ATOM 816 O O . ASP A 1 106 ? -61.376 26.045 -74.821 1.00 11.75 106 ASP G O 1
ATOM 821 N N . VAL A 1 107 ? -62.627 24.954 -76.348 1.00 12.80 107 VAL G N 1
ATOM 822 C CA . VAL A 1 107 ? -63.753 24.768 -75.449 1.00 12.80 107 VAL G CA 1
ATOM 823 C C . VAL A 1 107 ? -64.128 23.289 -75.489 1.00 12.80 107 VAL G C 1
ATOM 824 O O . VAL A 1 107 ? -65.302 22.916 -75.386 1.00 12.80 107 VAL G O 1
ATOM 828 N N . SER A 1 108 ? -63.109 22.453 -75.650 1.00 10.46 108 SER G N 1
ATOM 829 C CA . SER A 1 108 ? -63.293 21.011 -75.688 1.00 10.46 108 SER G CA 1
ATOM 830 C C . SER A 1 108 ? -63.713 20.501 -74.310 1.00 10.46 108 SER G C 1
ATOM 831 O O . SER A 1 108 ? -63.426 21.122 -73.285 1.00 10.46 108 SER G O 1
ATOM 834 N N . PHE A 1 109 ? -64.394 19.366 -74.309 1.00 13.34 109 PHE G N 1
ATOM 835 C CA . PHE A 1 109 ? -64.838 18.732 -73.079 1.00 13.34 109 PHE G CA 1
ATOM 836 C C . PHE A 1 109 ? -65.558 19.625 -72.070 1.00 13.34 109 PHE G C 1
ATOM 837 O O . PHE A 1 109 ? -65.169 19.731 -70.898 1.00 13.34 109 PHE G O 1
ATOM 845 N N . ASN A 1 110 ? -66.605 20.280 -72.551 1.00 12.59 110 ASN G N 1
ATOM 846 C CA . ASN A 1 110 ? -67.456 21.096 -71.710 1.00 12.59 110 ASN G CA 1
ATOM 847 C C . ASN A 1 110 ? -68.829 20.435 -71.809 1.00 12.59 110 ASN G C 1
ATOM 848 O O . ASN A 1 110 ? -68.901 19.221 -72.019 1.00 12.59 110 ASN G O 1
ATOM 853 N N . ARG A 1 111 ? -69.906 21.195 -71.663 1.00 15.06 111 ARG G N 1
ATOM 854 C CA . ARG A 1 111 ? -71.240 20.602 -71.726 1.00 15.06 111 ARG G CA 1
ATOM 855 C C . ARG A 1 111 ? -72.094 21.250 -72.810 1.00 15.06 111 ARG G C 1
ATOM 856 O O . ARG A 1 111 ? -73.295 21.462 -72.628 1.00 15.06 111 ARG G O 1
ATOM 864 N N . LEU A 1 112 ? -71.479 21.545 -73.948 1.00 16.50 112 LEU G N 1
ATOM 865 C CA . LEU A 1 112 ? -72.199 22.189 -75.040 1.00 16.50 112 LEU G CA 1
ATOM 866 C C . LEU A 1 112 ? -73.113 21.217 -75.766 1.00 16.50 112 LEU G C 1
ATOM 867 O O . LEU A 1 112 ? -72.722 20.090 -76.047 1.00 16.50 112 LEU G O 1
ATOM 872 N N . THR A 1 113 ? -74.333 21.655 -76.064 1.00 16.86 113 THR G N 1
ATOM 873 C CA . THR A 1 113 ? -75.277 20.803 -76.775 1.00 16.86 113 THR G CA 1
ATOM 874 C C . THR A 1 113 ? -75.678 21.450 -78.094 1.00 16.86 113 THR G C 1
ATOM 875 O O . THR A 1 113 ? -76.303 20.814 -78.942 1.00 16.86 113 THR G O 1
ATOM 879 N N . SER A 1 114 ? -75.309 22.716 -78.266 1.00 16.38 114 SER G N 1
ATOM 880 C CA . SER A 1 114 ? -75.609 23.442 -79.495 1.00 16.38 114 SER G CA 1
ATOM 881 C C . SER A 1 114 ? -74.751 24.696 -79.555 1.00 16.38 114 SER G C 1
ATOM 882 O O . SER A 1 114 ? -74.127 25.071 -78.566 1.00 16.38 114 SER G O 1
ATOM 885 N N . LEU A 1 115 ? -74.700 25.326 -80.723 1.00 18.09 115 LEU G N 1
ATOM 886 C CA . LEU A 1 115 ? -73.946 26.565 -80.896 1.00 18.09 115 LEU G CA 1
ATOM 887 C C . LEU A 1 115 ? -74.917 27.612 -81.442 1.00 18.09 115 LEU G C 1
ATOM 888 O O . LEU A 1 115 ? -75.731 27.320 -82.317 1.00 18.09 115 LEU G O 1
ATOM 893 N N . PRO A 1 116 ? -74.850 28.848 -80.924 1.00 19.71 116 PRO G N 1
ATOM 894 C CA . PRO A 1 116 ? -75.735 29.933 -81.363 1.00 19.71 116 PRO G CA 1
ATOM 895 C C . PRO A 1 116 ? -75.366 30.589 -82.693 1.00 19.71 116 PRO G C 1
ATOM 896 O O . PRO A 1 116 ? -74.252 30.439 -83.185 1.00 19.71 116 PRO G O 1
ATOM 900 N N . LEU A 1 117 ? -76.317 31.322 -83.267 1.00 25.45 117 LEU G N 1
ATOM 901 C CA . LEU A 1 117 ? -76.091 32.021 -84.527 1.00 25.45 117 LEU G CA 1
ATOM 902 C C . LEU A 1 117 ? -74.989 33.072 -84.409 1.00 25.45 117 LEU G C 1
ATOM 903 O O . LEU A 1 117 ? -74.217 33.283 -85.341 1.00 25.45 117 LEU G O 1
ATOM 908 N N . GLY A 1 118 ? -74.903 33.740 -83.270 1.00 27.73 118 GLY G N 1
ATOM 909 C CA . GLY A 1 118 ? -73.867 34.754 -83.145 1.00 27.73 118 GLY G CA 1
ATOM 910 C C . GLY A 1 118 ? -72.479 34.208 -82.850 1.00 27.73 118 GLY G C 1
ATOM 911 O O . GLY A 1 118 ? -71.479 34.892 -83.049 1.00 27.73 118 GLY G O 1
ATOM 912 N N . ALA A 1 119 ? -72.441 32.960 -82.392 1.00 24.85 119 ALA G N 1
ATOM 913 C CA . ALA A 1 119 ? -71.227 32.247 -81.987 1.00 24.85 119 ALA G CA 1
ATOM 914 C C . ALA A 1 119 ? -69.836 32.863 -82.164 1.00 24.85 119 ALA G C 1
ATOM 915 O O . ALA A 1 119 ? -69.252 33.346 -81.200 1.00 24.85 119 ALA G O 1
ATOM 917 N N . LEU A 1 120 ? -69.303 32.835 -83.381 1.00 14.50 120 LEU G N 1
ATOM 918 C CA . LEU A 1 120 ? -67.949 33.324 -83.626 1.00 14.50 120 LEU G CA 1
ATOM 919 C C . LEU A 1 120 ? -67.816 34.710 -84.265 1.00 14.50 120 LEU G C 1
ATOM 920 O O . LEU A 1 120 ? -66.745 35.074 -84.752 1.00 14.50 120 LEU G O 1
ATOM 925 N N . ARG A 1 121 ? -68.898 35.480 -84.261 1.00 19.45 121 ARG G N 1
ATOM 926 C CA . ARG A 1 121 ? -68.872 36.819 -84.837 1.00 19.45 121 ARG G CA 1
ATOM 927 C C . ARG A 1 121 ? -67.779 37.654 -84.167 1.00 19.45 121 ARG G C 1
ATOM 928 O O . ARG A 1 121 ? -67.665 37.667 -82.943 1.00 19.45 121 ARG G O 1
ATOM 936 N N . GLY A 1 122 ? -66.968 38.332 -84.972 1.00 22.09 122 GLY G N 1
ATOM 937 C CA . GLY A 1 122 ? -65.911 39.163 -84.424 1.00 22.09 122 GLY G CA 1
ATOM 938 C C . GLY A 1 122 ? -64.562 38.493 -84.216 1.00 22.09 122 GLY G C 1
ATOM 939 O O . GLY A 1 122 ? -63.579 39.171 -83.916 1.00 22.09 122 GLY G O 1
ATOM 940 N N . LEU A 1 123 ? -64.499 37.171 -84.365 1.00 17.42 123 LEU G N 1
ATOM 941 C CA . LEU A 1 123 ? -63.238 36.452 -84.185 1.00 17.42 123 LEU G CA 1
ATOM 942 C C . LEU A 1 123 ? -62.533 36.228 -85.522 1.00 17.42 123 LEU G C 1
ATOM 943 O O . LEU A 1 123 ? -62.114 35.115 -85.842 1.00 17.42 123 LEU G O 1
ATOM 948 N N . GLY A 1 124 ? -62.388 37.306 -86.290 1.00 19.76 124 GLY G N 1
ATOM 949 C CA . GLY A 1 124 ? -61.763 37.226 -87.599 1.00 19.76 124 GLY G CA 1
ATOM 950 C C . GLY A 1 124 ? -60.329 36.732 -87.670 1.00 19.76 124 GLY G C 1
ATOM 951 O O . GLY A 1 124 ? -59.862 36.333 -88.736 1.00 19.76 124 GLY G O 1
ATOM 952 N N . GLU A 1 125 ? -59.616 36.759 -86.551 1.00 16.50 125 GLU G N 1
ATOM 953 C CA . GLU A 1 125 ? -58.232 36.301 -86.552 1.00 16.50 125 GLU G CA 1
ATOM 954 C C . GLU A 1 125 ? -58.112 34.844 -86.111 1.00 16.50 125 GLU G C 1
ATOM 955 O O . GLU A 1 125 ? -57.015 34.287 -86.104 1.00 16.50 125 GLU G O 1
ATOM 961 N N . LEU A 1 126 ? -59.235 34.219 -85.772 1.00 17.34 126 LEU G N 1
ATOM 962 C CA . LEU A 1 126 ? -59.193 32.834 -85.290 1.00 17.34 126 LEU G CA 1
ATOM 963 C C . LEU A 1 126 ? -58.518 31.864 -86.258 1.00 17.34 126 LEU G C 1
ATOM 964 O O . LEU A 1 126 ? -58.846 31.814 -87.451 1.00 17.34 126 LEU G O 1
ATOM 969 N N . GLN A 1 127 ? -57.570 31.089 -85.731 1.00 14.30 127 GLN G N 1
ATOM 970 C CA . GLN A 1 127 ? -56.826 30.112 -86.522 1.00 14.30 127 GLN G CA 1
ATOM 971 C C . GLN A 1 127 ? -57.051 28.671 -86.060 1.00 14.30 127 GLN G C 1
ATOM 972 O O . GLN A 1 127 ? -56.916 27.731 -86.846 1.00 14.30 127 GLN G O 1
ATOM 978 N N . GLU A 1 128 ? -57.390 28.492 -84.786 1.00 12.84 128 GLU G N 1
ATOM 979 C CA . GLU A 1 128 ? -57.626 27.149 -84.260 1.00 12.84 128 GLU G CA 1
ATOM 980 C C . GLU A 1 128 ? -58.864 27.156 -83.367 1.00 12.84 128 GLU G C 1
ATOM 981 O O . GLU A 1 128 ? -58.979 27.984 -82.459 1.00 12.84 128 GLU G O 1
ATOM 987 N N . LEU A 1 129 ? -59.798 26.251 -83.652 1.00 11.63 129 LEU G N 1
ATOM 988 C CA . LEU A 1 129 ? -61.029 26.137 -82.874 1.00 11.63 129 LEU G CA 1
ATOM 989 C C . LEU A 1 129 ? -61.201 24.684 -82.479 1.00 11.63 129 LEU G C 1
ATOM 990 O O . LEU A 1 129 ? -61.336 23.818 -83.343 1.00 11.63 129 LEU G O 1
ATOM 995 N N . TYR A 1 130 ? -61.201 24.427 -81.175 1.00 11.64 130 TYR G N 1
ATOM 996 C CA . TYR A 1 130 ? -61.342 23.076 -80.653 1.00 11.64 130 TYR G CA 1
ATOM 997 C C . TYR A 1 130 ? -62.627 22.928 -79.856 1.00 11.64 130 TYR G C 1
ATOM 998 O O . TYR A 1 130 ? -62.825 23.617 -78.853 1.00 11.64 130 TYR G O 1
ATOM 1007 N N . LEU A 1 131 ? -63.495 22.023 -80.303 1.00 11.91 131 LEU G N 1
ATOM 1008 C CA . LEU A 1 131 ? -64.768 21.787 -79.625 1.00 11.91 131 LEU G CA 1
ATOM 1009 C C . LEU A 1 131 ? -64.998 20.302 -79.375 1.00 11.91 131 LEU G C 1
ATOM 1010 O O . LEU A 1 131 ? -66.133 19.859 -79.200 1.00 11.91 131 LEU G O 1
ATOM 1015 N N . LYS A 1 132 ? -63.909 19.541 -79.351 1.00 11.24 132 LYS G N 1
ATOM 1016 C CA . LYS A 1 132 ? -63.957 18.097 -79.133 1.00 11.24 132 LYS G CA 1
ATOM 1017 C C . LYS A 1 132 ? -64.588 17.705 -77.802 1.00 11.24 132 LYS G C 1
ATOM 1018 O O . LYS A 1 132 ? -64.465 18.418 -76.816 1.00 11.24 132 LYS G O 1
ATOM 1024 N N . GLY A 1 133 ? -65.277 16.569 -77.791 1.00 16.50 133 GLY G N 1
ATOM 1025 C CA . GLY A 1 133 ? -65.849 16.074 -76.554 1.00 16.50 133 GLY G CA 1
ATOM 1026 C C . GLY A 1 133 ? -67.070 16.741 -75.960 1.00 16.50 133 GLY G C 1
ATOM 1027 O O . GLY A 1 133 ? -67.295 16.637 -74.751 1.00 16.50 133 GLY G O 1
ATOM 1028 N N . ASN A 1 134 ? -67.835 17.457 -76.772 1.00 12.42 134 ASN G N 1
ATOM 1029 C CA . ASN A 1 134 ? -69.073 18.051 -76.280 1.00 12.42 134 ASN G CA 1
ATOM 1030 C C . ASN A 1 134 ? -70.186 17.149 -76.813 1.00 12.42 134 ASN G C 1
ATOM 1031 O O . ASN A 1 134 ? -69.920 15.998 -77.180 1.00 12.42 134 ASN G O 1
ATOM 1036 N N . GLU A 1 135 ? -71.423 17.639 -76.842 1.00 15.66 135 GLU G N 1
ATOM 1037 C CA . GLU A 1 135 ? -72.528 16.824 -77.340 1.00 15.66 135 GLU G CA 1
ATOM 1038 C C . GLU A 1 135 ? -73.284 17.507 -78.470 1.00 15.66 135 GLU G C 1
ATOM 1039 O O . GLU A 1 135 ? -74.508 17.442 -78.538 1.00 15.66 135 GLU G O 1
ATOM 1045 N N . LEU A 1 136 ? -72.551 18.163 -79.363 1.00 13.20 136 LEU G N 1
ATOM 1046 C CA . LEU A 1 136 ? -73.182 18.848 -80.480 1.00 13.20 136 LEU G CA 1
ATOM 1047 C C . LEU A 1 136 ? -73.831 17.828 -81.405 1.00 13.20 136 LEU G C 1
ATOM 1048 O O . LEU A 1 136 ? -73.225 16.808 -81.718 1.00 13.20 136 LEU G O 1
ATOM 1053 N N . LYS A 1 137 ? -75.065 18.098 -81.832 1.00 20.18 137 LYS G N 1
ATOM 1054 C CA . LYS A 1 137 ? -75.776 17.188 -82.734 1.00 20.18 137 LYS G CA 1
ATOM 1055 C C . LYS A 1 137 ? -75.785 17.764 -84.145 1.00 20.18 137 LYS G C 1
ATOM 1056 O O . LYS A 1 137 ? -75.714 17.027 -85.132 1.00 20.18 137 LYS G O 1
ATOM 1062 N N . THR A 1 138 ? -75.878 19.086 -84.232 1.00 17.79 138 THR G N 1
ATOM 1063 C CA . THR A 1 138 ? -75.882 19.768 -85.519 1.00 17.79 138 THR G CA 1
ATOM 1064 C C . THR A 1 138 ? -75.161 21.106 -85.372 1.00 17.79 138 THR G C 1
ATOM 1065 O O . THR A 1 138 ? -74.915 21.568 -84.257 1.00 17.79 138 THR G O 1
ATOM 1069 N N . LEU A 1 139 ? -74.814 21.723 -86.495 1.00 18.37 139 LEU G N 1
ATOM 1070 C CA . LEU A 1 139 ? -74.100 22.994 -86.461 1.00 18.37 139 LEU G CA 1
ATOM 1071 C C . LEU A 1 139 ? -74.870 24.070 -87.197 1.00 18.37 139 LEU G C 1
ATOM 1072 O O . LEU A 1 139 ? -75.548 23.793 -88.185 1.00 18.37 139 LEU G O 1
ATOM 1077 N N . PRO A 1 140 ? -74.777 25.319 -86.728 1.00 16.43 140 PRO G N 1
ATOM 1078 C CA . PRO A 1 140 ? -75.525 26.329 -87.475 1.00 16.43 140 PRO G CA 1
ATOM 1079 C C . PRO A 1 140 ? -74.838 26.595 -88.806 1.00 16.43 140 PRO G C 1
ATOM 1080 O O . PRO A 1 140 ? -73.607 26.567 -88.908 1.00 16.43 140 PRO G O 1
ATOM 1084 N N . PRO A 1 141 ? -75.626 26.795 -89.870 1.00 32.93 141 PRO G N 1
ATOM 1085 C CA . PRO A 1 141 ? -74.958 27.063 -91.142 1.00 32.93 141 PRO G CA 1
ATOM 1086 C C . PRO A 1 141 ? -74.298 28.427 -90.948 1.00 32.93 141 PRO G C 1
ATOM 1087 O O . PRO A 1 141 ? -74.851 29.292 -90.271 1.00 32.93 141 PRO G O 1
ATOM 1091 N N . GLY A 1 142 ? -73.118 28.622 -91.510 1.00 24.36 142 GLY G N 1
ATOM 1092 C CA . GLY A 1 142 ? -72.459 29.904 -91.340 1.00 24.36 142 GLY G CA 1
ATOM 1093 C C . GLY A 1 142 ? -71.662 30.009 -90.049 1.00 24.36 142 GLY G C 1
ATOM 1094 O O . GLY A 1 142 ? -71.144 31.072 -89.720 1.00 24.3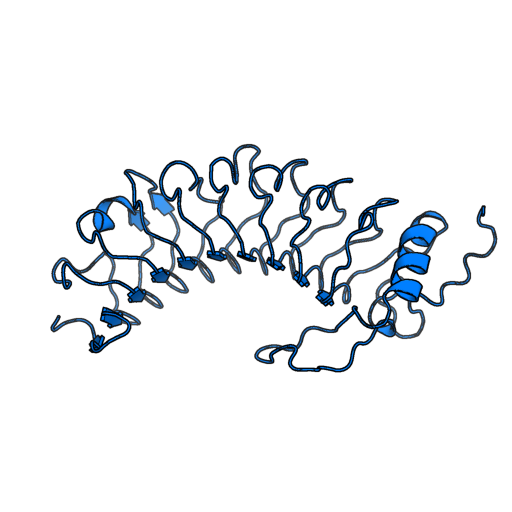6 142 GLY G O 1
ATOM 1095 N N . LEU A 1 143 ? -71.561 28.909 -89.309 1.00 15.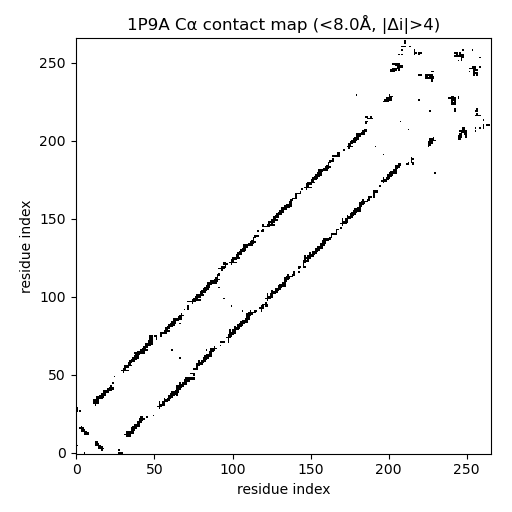74 143 LEU G N 1
ATOM 1096 C CA . LEU A 1 143 ? -70.798 28.914 -88.060 1.00 15.74 143 LEU G CA 1
ATOM 1097 C C . LEU A 1 143 ? -69.390 29.477 -88.250 1.00 15.74 143 LEU G C 1
ATOM 1098 O O . LEU A 1 143 ? -68.904 30.261 -87.427 1.00 15.74 143 LEU G O 1
ATOM 1103 N N . LEU A 1 144 ? -68.745 29.091 -89.347 1.00 16.11 144 LEU G N 1
ATOM 1104 C CA . LEU A 1 144 ? -67.373 29.512 -89.618 1.00 16.11 144 LEU G CA 1
ATOM 1105 C C . LEU A 1 144 ? -67.206 30.680 -90.579 1.00 16.11 144 LEU G C 1
ATOM 1106 O O . LEU A 1 144 ? -66.086 30.986 -90.988 1.00 16.11 144 LEU G O 1
ATOM 1111 N N . THR A 1 145 ? -68.300 31.337 -90.947 1.00 18.42 145 THR G N 1
ATOM 1112 C CA . THR A 1 145 ? -68.183 32.467 -91.859 1.00 18.42 145 THR G CA 1
ATOM 1113 C C . THR A 1 145 ? -67.374 33.629 -91.262 1.00 18.42 145 THR G C 1
ATOM 1114 O O . THR A 1 145 ? -66.745 34.391 -91.996 1.00 18.42 145 THR G O 1
ATOM 1118 N N . PRO A 1 146 ? -67.368 33.776 -89.925 1.00 20.36 146 PRO G N 1
ATOM 1119 C CA . PRO A 1 146 ? -66.594 34.877 -89.333 1.00 20.36 146 PRO G CA 1
ATOM 1120 C C . PRO A 1 146 ? -65.100 34.568 -89.205 1.00 20.36 146 PRO G C 1
ATOM 1121 O O . PRO A 1 146 ? -64.300 35.455 -88.899 1.00 20.36 146 PRO G O 1
ATOM 1125 N N . THR A 1 147 ? -64.729 33.312 -89.442 1.00 17.33 147 THR G N 1
ATOM 1126 C CA . THR A 1 147 ? -63.342 32.870 -89.287 1.00 17.33 147 THR G CA 1
ATOM 1127 C C . THR A 1 147 ? -62.683 32.295 -90.547 1.00 17.33 147 THR G C 1
ATOM 1128 O O . THR A 1 147 ? -62.339 31.111 -90.596 1.00 17.33 147 THR G O 1
ATOM 1132 N N . PRO A 1 148 ? -62.469 33.133 -91.573 1.00 20.75 148 PRO G N 1
ATOM 1133 C CA . PRO A 1 148 ? -61.848 32.693 -92.827 1.00 20.75 148 PRO G CA 1
ATOM 1134 C C . PRO A 1 148 ? -60.397 32.220 -92.747 1.00 20.75 148 PRO G C 1
ATOM 1135 O O . PRO A 1 148 ? -59.921 31.523 -93.641 1.00 20.75 148 PRO G O 1
ATOM 1139 N N . LYS A 1 149 ? -59.686 32.599 -91.689 1.00 15.22 149 LYS G N 1
ATOM 1140 C CA . LYS A 1 149 ? -58.292 32.200 -91.546 1.00 15.22 149 LYS G CA 1
ATOM 1141 C C . LYS A 1 149 ? -58.114 30.896 -90.774 1.00 15.22 149 LYS G C 1
ATOM 1142 O O . LYS A 1 149 ? -56.984 30.507 -90.464 1.00 15.22 149 LYS G O 1
ATOM 1148 N N . LEU A 1 150 ? -59.212 30.208 -90.480 1.00 15.54 150 LEU G N 1
ATOM 1149 C CA . LEU A 1 150 ? -59.115 28.965 -89.710 1.00 15.54 150 LEU G CA 1
ATOM 1150 C C . LEU A 1 150 ? -58.169 27.943 -90.330 1.00 15.54 150 LEU G C 1
ATOM 1151 O O . LEU A 1 150 ? -58.242 27.646 -91.523 1.00 15.54 150 LEU G O 1
ATOM 1156 N N . GLU A 1 151 ? -57.278 27.403 -89.502 1.00 14.92 151 GLU G N 1
ATOM 1157 C CA . GLU A 1 151 ? -56.304 26.415 -89.947 1.00 14.92 151 GLU G CA 1
ATOM 1158 C C . GLU A 1 151 ? -56.578 25.040 -89.347 1.00 14.92 151 GLU G C 1
ATOM 1159 O O . GLU A 1 151 ? -56.307 24.019 -89.974 1.00 14.92 151 GLU G O 1
ATOM 1165 N N . LYS A 1 152 ? -57.106 25.018 -88.128 1.00 12.32 152 LYS G N 1
ATOM 1166 C CA . LYS A 1 152 ? -57.409 23.752 -87.463 1.00 12.32 152 LYS G CA 1
ATOM 1167 C C . LYS A 1 152 ? -58.799 23.800 -86.850 1.00 12.32 152 LYS G C 1
ATOM 1168 O O . LYS A 1 152 ? -59.153 24.757 -86.159 1.00 12.32 152 LYS G O 1
ATOM 1174 N N . LEU A 1 153 ? -59.591 22.767 -87.131 1.00 13.01 153 LEU G N 1
ATOM 1175 C CA . LEU A 1 153 ? -60.950 22.675 -86.611 1.00 13.01 153 LEU G CA 1
ATOM 1176 C C . LEU A 1 153 ? -61.196 21.293 -86.030 1.00 13.01 153 LEU G C 1
ATOM 1177 O O . LEU A 1 153 ? -61.028 20.286 -86.717 1.00 13.01 153 LEU G O 1
ATOM 1182 N N . SER A 1 154 ? -61.595 21.241 -84.765 1.00 11.10 154 SER G N 1
ATOM 1183 C CA . SER A 1 154 ? -61.874 19.957 -84.141 1.00 11.10 154 SER G CA 1
ATOM 1184 C C . SER A 1 154 ? -63.312 19.870 -83.652 1.00 11.10 154 SER G C 1
ATOM 1185 O O . SER A 1 154 ? -63.746 20.661 -82.818 1.00 11.10 154 SER G O 1
ATOM 1188 N N . LEU A 1 155 ? -64.044 18.904 -84.196 1.00 12.57 155 LEU G N 1
ATOM 1189 C CA . LEU A 1 155 ? -65.428 18.656 -83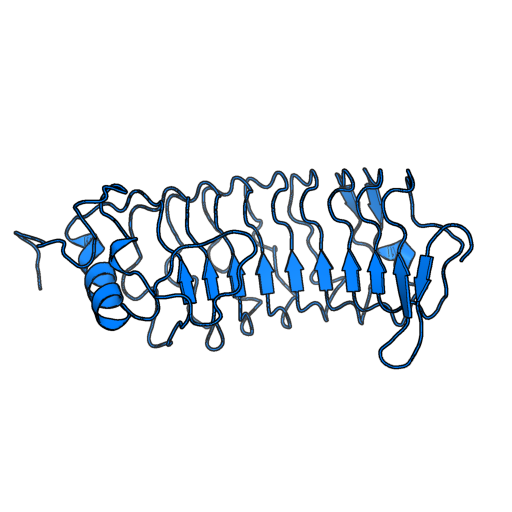.819 1.00 12.57 155 LEU G CA 1
ATOM 1190 C C . LEU A 1 155 ? -65.523 17.183 -83.454 1.00 12.57 155 LEU G C 1
ATOM 1191 O O . LEU A 1 155 ? -66.604 16.600 -83.435 1.00 12.57 155 LEU G O 1
ATOM 1196 N N . ALA A 1 156 ? -64.373 16.590 -83.154 1.00 11.13 156 ALA G N 1
ATOM 1197 C CA . ALA A 1 156 ? -64.320 15.180 -82.800 1.00 11.13 156 ALA G CA 1
ATOM 1198 C C . ALA A 1 156 ? -65.099 14.827 -81.533 1.00 11.13 156 ALA G C 1
ATOM 1199 O O . ALA A 1 156 ? -65.311 15.654 -80.648 1.00 11.13 156 ALA G O 1
ATOM 1201 N N . ASN A 1 157 ? -65.532 13.575 -81.471 1.00 14.59 157 ASN G N 1
ATOM 1202 C CA . ASN A 1 157 ? -66.250 13.060 -80.318 1.00 14.59 157 ASN G CA 1
ATOM 1203 C C . ASN A 1 157 ? -67.436 13.875 -79.825 1.00 14.59 157 ASN G C 1
ATOM 1204 O O . ASN A 1 157 ? -67.585 14.121 -78.627 1.00 14.59 157 ASN G O 1
ATOM 1209 N N . ASN A 1 158 ? -68.271 14.304 -80.759 1.00 14.22 158 ASN G N 1
ATOM 1210 C CA . ASN A 1 158 ? -69.487 15.018 -80.414 1.00 14.22 158 ASN G CA 1
ATOM 1211 C C . ASN A 1 158 ? -70.597 14.051 -80.816 1.00 14.22 158 ASN G C 1
ATOM 1212 O O . ASN A 1 158 ? -70.370 12.832 -80.842 1.00 14.22 158 ASN G O 1
ATOM 1217 N N . ASN A 1 159 ? -71.781 14.564 -81.129 1.00 15.56 159 ASN G N 1
ATOM 1218 C CA . ASN A 1 159 ? -72.896 13.698 -81.506 1.00 15.56 159 ASN G CA 1
ATOM 1219 C C . ASN A 1 159 ? -73.466 14.121 -82.859 1.00 15.56 159 ASN G C 1
ATOM 1220 O O . ASN A 1 159 ? -74.664 13.987 -83.113 1.00 15.56 159 ASN G O 1
ATOM 1225 N N . LEU A 1 160 ? -72.595 14.613 -83.732 1.00 13.95 160 LEU G N 1
ATOM 1226 C CA . LEU A 1 160 ? -73.021 15.096 -85.046 1.00 13.95 160 LEU G CA 1
ATOM 1227 C C . LEU A 1 160 ? -73.551 14.001 -85.958 1.00 13.95 160 LEU G C 1
ATOM 1228 O O . LEU A 1 160 ? -72.928 12.959 -86.104 1.00 13.95 160 LEU G O 1
ATOM 1233 N N . THR A 1 161 ? -74.695 14.262 -86.585 1.00 14.88 161 THR G N 1
ATOM 1234 C CA . THR A 1 161 ? -75.296 13.300 -87.503 1.00 14.88 161 THR G CA 1
ATOM 1235 C C . THR A 1 161 ? -75.137 13.791 -88.939 1.00 14.88 161 THR G C 1
ATOM 1236 O O . THR A 1 161 ? -75.241 13.017 -89.885 1.00 14.88 161 THR G O 1
ATOM 1240 N N . GLU A 1 162 ? -74.859 15.082 -89.090 1.00 16.05 162 GLU G N 1
ATOM 1241 C CA . GLU A 1 162 ? -74.666 15.659 -90.412 1.00 16.05 162 GLU G CA 1
ATOM 1242 C C . GLU A 1 162 ? -73.902 16.971 -90.317 1.00 16.05 162 GLU G C 1
ATOM 1243 O O . GLU A 1 162 ? -73.832 17.590 -89.252 1.00 16.05 162 GLU G O 1
ATOM 1249 N N . LEU A 1 163 ? -73.321 17.374 -91.440 1.00 14.88 163 LEU G N 1
ATOM 1250 C CA . LEU A 1 163 ? -72.560 18.613 -91.524 1.00 14.88 163 LEU G CA 1
ATOM 1251 C C . LEU A 1 163 ? -73.262 19.523 -92.517 1.00 14.88 163 LEU G C 1
ATOM 1252 O O . LEU A 1 163 ? -73.755 19.069 -93.545 1.00 14.88 163 LEU G O 1
ATOM 1257 N N . PRO A 1 164 ? -73.316 20.828 -92.220 1.00 16.26 164 PRO G N 1
ATOM 1258 C CA . PRO A 1 164 ? -73.975 21.774 -93.123 1.00 16.26 164 PRO G CA 1
ATOM 1259 C C . PRO A 1 164 ? -73.242 21.844 -94.452 1.00 16.26 164 PRO G C 1
ATOM 1260 O O . PRO A 1 164 ? -72.014 21.835 -94.490 1.00 16.26 164 PRO G O 1
ATOM 1264 N N . ALA A 1 165 ? -73.986 21.904 -95.548 1.00 16.76 165 ALA G N 1
ATOM 1265 C CA . ALA A 1 165 ? -73.351 22.022 -96.850 1.00 16.76 165 ALA G CA 1
ATOM 1266 C C . ALA A 1 165 ? -72.635 23.372 -96.811 1.00 16.76 165 ALA G C 1
ATOM 1267 O O . ALA A 1 165 ? -73.173 24.343 -96.274 1.00 16.76 165 ALA G O 1
ATOM 1269 N N . GLY A 1 166 ? -71.419 23.426 -97.340 1.00 17.84 166 GLY G N 1
ATOM 1270 C CA . GLY A 1 166 ? -70.684 24.680 -97.355 1.00 17.84 166 GLY G CA 1
ATOM 1271 C C . GLY A 1 166 ? -69.908 25.041 -96.098 1.00 17.84 166 GLY G C 1
ATOM 1272 O O . GLY A 1 166 ? -69.276 26.095 -96.048 1.00 17.84 166 GLY G O 1
ATOM 1273 N N . LEU A 1 167 ? -69.941 24.183 -95.081 1.00 16.49 167 LEU G N 1
ATOM 1274 C CA . LEU A 1 167 ? -69.225 24.465 -93.838 1.00 16.49 167 LEU G CA 1
ATOM 1275 C C . LEU A 1 167 ? -67.773 24.896 -94.048 1.00 16.49 167 LEU G C 1
ATOM 1276 O O . LEU A 1 167 ? -67.278 25.785 -93.351 1.00 16.49 167 LEU G O 1
ATOM 1281 N N . LEU A 1 168 ? -67.095 24.276 -95.010 1.00 15.21 168 LEU G N 1
ATOM 1282 C CA . LEU A 1 168 ? -65.683 24.571 -95.266 1.00 15.21 168 LEU G CA 1
ATOM 1283 C C . LEU A 1 168 ? -65.400 25.559 -96.383 1.00 15.21 168 LEU G C 1
ATOM 1284 O O . LEU A 1 168 ? -64.244 25.901 -96.623 1.00 15.21 168 LEU G O 1
ATOM 1289 N N . ASN A 1 169 ? -66.434 25.998 -97.090 1.00 20.91 169 ASN G N 1
ATOM 1290 C CA . ASN A 1 169 ? -66.223 26.953 -98.172 1.00 20.91 169 ASN G CA 1
ATOM 1291 C C . ASN A 1 169 ? -65.669 28.250 -97.585 1.00 20.91 169 ASN G C 1
ATOM 1292 O O . ASN A 1 169 ? -66.168 28.748 -96.579 1.00 20.91 169 ASN G O 1
ATOM 1297 N N . GLY A 1 170 ? -64.623 28.784 -98.203 1.00 23.30 170 GLY G N 1
ATOM 1298 C CA . GLY A 1 170 ? -64.033 30.015 -97.706 1.00 23.30 170 GLY G CA 1
ATOM 1299 C C . GLY A 1 170 ? -62.841 29.800 -96.793 1.00 23.30 170 GLY G C 1
ATOM 1300 O O . GLY A 1 170 ? -62.105 30.745 -96.492 1.00 23.30 170 GLY G O 1
ATOM 1301 N N . LEU A 1 171 ? -62.644 28.566 -96.340 1.00 18.45 171 LEU G N 1
ATOM 1302 C CA . LEU A 1 171 ? -61.515 28.251 -95.460 1.00 18.45 171 LEU G CA 1
ATOM 1303 C C . LEU A 1 171 ? -60.347 27.765 -96.312 1.00 18.45 171 LEU G C 1
ATOM 1304 O O . LEU A 1 171 ? -60.026 26.570 -96.335 1.00 18.45 171 LEU G O 1
ATOM 1309 N N . GLU A 1 172 ? -59.708 28.702 -97.008 1.00 21.05 172 GLU G N 1
ATOM 1310 C CA . GLU A 1 172 ? -58.599 28.374 -97.895 1.00 21.05 172 GLU G CA 1
ATOM 1311 C C . GLU A 1 172 ? -57.268 28.128 -97.193 1.00 21.05 172 GLU G C 1
ATOM 1312 O O . GLU A 1 172 ? -56.255 27.903 -97.851 1.00 21.05 172 GLU G O 1
ATOM 1318 N N . ASN A 1 173 ? -57.265 28.169 -95.865 1.00 17.16 173 ASN G N 1
ATOM 1319 C CA . ASN A 1 173 ? -56.040 27.936 -95.102 1.00 17.16 173 ASN G CA 1
ATOM 1320 C C . ASN A 1 173 ? -56.185 26.727 -94.168 1.00 17.16 173 ASN G C 1
ATOM 1321 O O . 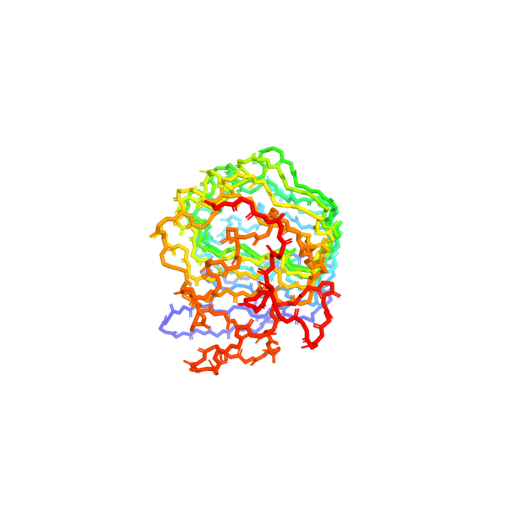ASN A 1 173 ? -55.305 26.455 -93.351 1.00 17.16 173 ASN G O 1
ATOM 1326 N N . LEU A 1 174 ? -57.287 25.996 -94.291 1.00 17.94 174 LEU G N 1
ATOM 1327 C CA . LEU A 1 174 ? -57.516 24.844 -93.418 1.00 17.94 174 LEU G CA 1
ATOM 1328 C C . LEU A 1 174 ? -56.520 23.700 -93.627 1.00 17.94 174 LEU G C 1
ATOM 1329 O O . LEU A 1 174 ? -56.350 23.202 -94.742 1.00 17.94 174 LEU G O 1
ATOM 1334 N N . ASP A 1 175 ? -55.850 23.278 -92.559 1.00 15.90 175 ASP G N 1
ATOM 1335 C CA . ASP A 1 175 ? -54.893 22.184 -92.696 1.00 15.90 175 ASP G CA 1
ATOM 1336 C C . ASP A 1 175 ? -55.272 20.940 -91.901 1.00 15.90 175 ASP G C 1
ATOM 1337 O O . ASP A 1 175 ? -54.893 19.827 -92.267 1.00 15.90 175 ASP G O 1
ATOM 1342 N N . THR A 1 176 ? -56.045 21.115 -90.833 1.00 13.49 176 THR G N 1
ATOM 1343 C CA . THR A 1 176 ? -56.449 19.981 -90.014 1.00 13.49 176 THR G CA 1
ATOM 1344 C C . THR A 1 176 ? -57.939 20.000 -89.698 1.00 13.49 176 THR G C 1
ATOM 1345 O O . THR A 1 176 ? -58.474 21.002 -89.236 1.00 13.49 176 THR G O 1
ATOM 1349 N N . LEU A 1 177 ? -58.601 18.882 -89.968 1.00 13.64 177 LEU G N 1
ATOM 1350 C CA . LEU A 1 177 ? -60.031 18.742 -89.709 1.00 13.64 177 LEU G CA 1
ATOM 1351 C C . LEU A 1 177 ? -60.252 17.451 -88.936 1.00 13.64 177 LEU G C 1
ATOM 1352 O O . LEU A 1 177 ? -59.983 16.362 -89.447 1.00 13.64 177 LEU G O 1
ATOM 1357 N N . LEU A 1 178 ? -60.739 17.574 -87.705 1.00 11.38 178 LEU G N 1
ATOM 1358 C CA . LEU A 1 178 ? -60.981 16.405 -86.862 1.00 11.38 178 LEU G CA 1
ATOM 1359 C C . LEU A 1 178 ? -62.486 16.191 -86.679 1.00 11.38 178 LEU G C 1
ATOM 1360 O O . LEU A 1 178 ? -63.164 16.988 -86.037 1.00 11.38 178 LEU G O 1
ATOM 1365 N N . LEU A 1 179 ? -62.996 15.114 -87.272 1.00 11.72 179 LEU G N 1
ATOM 1366 C CA . LEU A 1 179 ? -64.415 14.787 -87.216 1.00 11.72 179 LEU G CA 1
ATOM 1367 C C . LEU A 1 179 ? -64.664 13.357 -86.757 1.00 11.72 179 LEU G C 1
ATOM 1368 O O . LEU A 1 179 ? -65.784 12.866 -86.835 1.00 11.72 179 LEU G O 1
ATOM 1373 N N . GLN A 1 180 ? -63.627 12.692 -86.264 1.00 13.65 180 GLN G N 1
ATOM 1374 C CA . GLN A 1 180 ? -63.772 11.310 -85.823 1.00 13.65 180 GLN G CA 1
ATOM 1375 C C . GLN A 1 180 ? -64.714 11.128 -84.633 1.00 13.65 180 GLN G C 1
ATOM 1376 O O . GLN A 1 180 ? -64.957 12.052 -83.855 1.00 13.65 180 GLN G O 1
ATOM 1382 N N . GLU A 1 181 ? -65.244 9.917 -84.503 1.00 14.66 181 GLU G N 1
ATOM 1383 C CA . GLU A 1 181 ? -66.113 9.565 -83.390 1.00 14.66 181 GLU G CA 1
ATOM 1384 C C . GLU A 1 181 ? -67.391 10.382 -83.243 1.00 14.66 181 GLU G C 1
ATOM 1385 O O . GLU A 1 181 ? -67.737 10.820 -82.148 1.00 14.66 181 GLU G O 1
ATOM 1391 N N . ASN A 1 182 ? -68.086 10.610 -84.346 1.00 12.23 182 ASN G N 1
ATOM 1392 C CA . ASN A 1 182 ? -69.358 11.313 -84.296 1.00 12.23 182 ASN G CA 1
ATOM 1393 C C . ASN A 1 182 ? -70.363 10.287 -84.810 1.00 12.23 182 ASN G C 1
ATOM 1394 O O . ASN A 1 182 ? -70.107 9.077 -84.745 1.00 12.23 182 ASN G O 1
ATOM 1399 N N . SER A 1 183 ? -71.506 10.751 -85.294 1.00 12.37 183 SER G N 1
ATOM 1400 C CA . SER A 1 183 ? -72.510 9.840 -85.838 1.00 12.37 183 SER G CA 1
ATOM 1401 C C . SER A 1 183 ? -72.803 10.249 -87.277 1.00 12.37 183 SER G C 1
ATOM 1402 O O . SER A 1 183 ? -73.940 10.146 -87.736 1.00 12.37 183 SER G O 1
ATOM 1405 N N . LEU A 1 184 ? -71.773 10.715 -87.981 1.00 13.08 184 LEU G N 1
ATOM 1406 C CA . LEU A 1 184 ? -71.930 11.173 -89.363 1.00 13.08 184 LEU G CA 1
ATOM 1407 C C . LEU A 1 184 ? -72.263 10.036 -90.322 1.00 13.08 184 LEU G C 1
ATOM 1408 O O . LEU A 1 184 ? -71.633 8.975 -90.285 1.00 13.08 184 LEU G O 1
ATOM 1413 N N . TYR A 1 185 ? -73.247 10.279 -91.188 1.00 12.80 185 TYR G N 1
ATOM 1414 C CA . TYR A 1 185 ? -73.699 9.281 -92.155 1.00 12.80 185 TYR G CA 1
ATOM 1415 C C . TYR A 1 185 ? -73.258 9.567 -93.582 1.00 12.80 185 TYR G C 1
ATOM 1416 O O . TYR A 1 185 ? -73.126 8.653 -94.392 1.00 12.80 185 TYR G O 1
ATOM 1425 N N . THR A 1 186 ? -73.034 10.836 -93.901 1.00 13.56 186 THR G N 1
ATOM 1426 C CA . THR A 1 186 ? -72.637 11.174 -95.258 1.00 13.56 186 THR G CA 1
ATOM 1427 C C . THR A 1 186 ? -71.924 12.519 -95.310 1.00 13.56 186 THR G C 1
ATOM 1428 O O . THR A 1 186 ? -71.841 13.233 -94.303 1.00 13.56 186 THR G O 1
ATOM 1432 N N . ILE A 1 187 ? -71.394 12.844 -96.483 1.00 16.45 187 ILE G N 1
ATOM 1433 C CA . ILE A 1 187 ? -70.701 14.105 -96.698 1.00 16.45 187 ILE G CA 1
ATOM 1434 C C . ILE A 1 187 ? -71.396 14.810 -97.855 1.00 16.45 187 ILE G C 1
ATOM 1435 O O . ILE A 1 187 ? -71.584 14.218 -98.916 1.00 16.45 187 ILE G O 1
ATOM 1440 N N . PRO A 1 188 ? -71.801 16.076 -97.657 1.00 15.88 188 PRO G N 1
ATOM 1441 C CA . PRO A 1 188 ? -72.477 16.847 -98.709 1.00 15.88 188 PRO G CA 1
ATOM 1442 C C . PRO A 1 188 ? -71.627 16.870 -99.978 1.00 15.88 188 PRO G C 1
ATOM 1443 O O . PRO A 1 188 ? -70.405 16.923 -99.909 1.00 15.88 188 PRO G O 1
ATOM 1447 N N . LYS A 1 189 ? -72.272 16.826 -101.139 1.00 19.25 189 LYS G N 1
ATOM 1448 C CA . LYS A 1 189 ? -71.533 16.842 -102.396 1.00 19.25 189 LYS G CA 1
ATOM 1449 C C . LYS A 1 189 ? -70.726 18.136 -102.530 1.00 19.25 189 LYS G C 1
ATOM 1450 O O . LYS A 1 189 ? -71.245 19.222 -102.284 1.00 19.25 189 LYS G O 1
ATOM 1456 N N . GLY A 1 190 ? -69.457 18.008 -102.912 1.00 19.08 190 GLY G N 1
ATOM 1457 C CA . GLY A 1 190 ? -68.590 19.166 -103.069 1.00 19.08 190 GLY G CA 1
ATOM 1458 C C . GLY A 1 190 ? -68.123 19.788 -101.762 1.00 19.08 190 GLY G C 1
ATOM 1459 O O . GLY A 1 190 ? -67.569 20.889 -101.748 1.00 19.08 190 GLY G O 1
ATOM 1460 N N . PHE A 1 191 ? -68.329 19.068 -100.665 1.00 14.98 191 PHE G N 1
ATOM 1461 C CA . PHE A 1 191 ? -67.969 19.540 -99.328 1.00 14.98 191 PHE G CA 1
ATOM 1462 C C . PHE A 1 191 ? -66.547 20.072 -99.174 1.00 14.98 191 PHE G C 1
ATOM 1463 O O . PHE A 1 191 ? -66.332 21.091 -98.514 1.00 14.98 191 PHE G O 1
ATOM 1471 N N . PHE A 1 192 ? -65.579 19.386 -99.774 1.00 15.40 192 PHE G N 1
ATOM 1472 C CA . PHE A 1 192 ? -64.185 19.795 -99.649 1.00 15.40 192 PHE G CA 1
ATOM 1473 C C . PHE A 1 192 ? -63.704 20.793 -100.695 1.00 15.40 192 PHE G C 1
ATOM 1474 O O . PHE A 1 192 ? -62.567 21.255 -100.638 1.00 15.40 192 PHE G O 1
ATOM 1482 N N . GLY A 1 193 ? -64.570 21.136 -101.640 1.00 17.90 193 GLY G N 1
ATOM 1483 C CA . GLY A 1 193 ? -64.191 22.088 -102.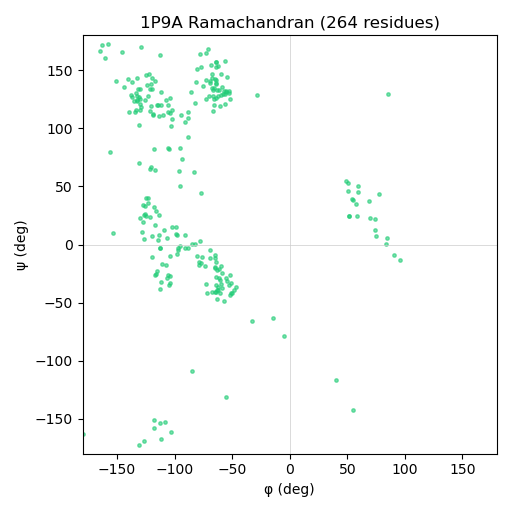668 1.00 17.90 193 GLY G CA 1
ATOM 1484 C C . GLY A 1 193 ? -62.930 21.697 -103.413 1.00 17.90 193 GLY G C 1
ATOM 1485 O O . GLY A 1 193 ? -62.709 20.518 -103.689 1.00 17.90 193 GLY G O 1
ATOM 1486 N N . SER A 1 194 ? -62.104 22.687 -103.749 1.00 23.29 194 SER G N 1
ATOM 1487 C CA . SER A 1 194 ? -60.859 22.437 -104.474 1.00 23.29 194 SER G CA 1
ATOM 1488 C C . SER A 1 194 ? -59.655 22.648 -103.570 1.00 23.29 194 SER G C 1
ATOM 1489 O O . SER A 1 194 ? -58.515 22.706 -104.032 1.00 23.29 194 SER G O 1
ATOM 1492 N N . HIS A 1 195 ? -59.915 22.762 -102.275 1.00 22.57 195 HIS G N 1
ATOM 1493 C CA . HIS A 1 195 ? -58.859 22.980 -101.305 1.00 22.57 195 HIS G CA 1
ATOM 1494 C C . HIS A 1 195 ? -58.159 21.684 -100.921 1.00 22.57 195 HIS G C 1
ATOM 1495 O O . HIS A 1 195 ? -58.794 20.645 -100.774 1.00 22.57 195 HIS G O 1
ATOM 1502 N N . LEU A 1 196 ? -56.842 21.748 -100.772 1.00 21.48 196 LEU G N 1
ATOM 1503 C CA . LEU A 1 196 ? -56.069 20.582 -100.371 1.00 21.48 196 LEU G CA 1
ATOM 1504 C C . LEU A 1 196 ? -56.041 20.553 -98.843 1.00 21.48 196 LEU G C 1
ATOM 1505 O O . LEU A 1 196 ? -55.483 21.445 -98.210 1.00 21.48 196 LEU G O 1
ATOM 1510 N N . LEU A 1 197 ? -56.673 19.538 -98.263 1.00 18.19 197 LEU G N 1
ATOM 1511 C CA . LEU A 1 197 ? -56.734 19.376 -96.813 1.00 18.19 197 LEU G CA 1
ATOM 1512 C C . LEU A 1 197 ? -55.742 18.277 -96.436 1.00 18.19 197 LEU G C 1
ATOM 1513 O O . LEU A 1 197 ? -56.024 17.090 -96.605 1.00 18.19 197 LEU G O 1
ATOM 1518 N N . PRO A 1 198 ? -54.567 18.664 -95.914 1.00 18.22 198 PRO G N 1
ATOM 1519 C CA . PRO A 1 198 ? -53.520 17.715 -95.525 1.00 18.22 198 PRO G CA 1
ATOM 1520 C C . PRO A 1 198 ? -53.796 16.730 -94.398 1.00 18.22 198 PRO G C 1
ATOM 1521 O O . PRO A 1 198 ? -53.314 15.604 -94.441 1.00 18.22 198 PRO G O 1
ATOM 1525 N N . PHE A 1 199 ? -54.560 17.134 -93.392 1.00 18.08 199 PHE G N 1
ATOM 1526 C CA . PHE A 1 199 ? -54.829 16.227 -92.284 1.00 18.08 199 PHE G CA 1
ATOM 1527 C C . PHE A 1 199 ? -56.305 16.141 -91.927 1.00 18.08 199 PHE G C 1
ATOM 1528 O O . PHE A 1 199 ? -56.851 17.035 -91.279 1.00 18.08 199 PHE G O 1
ATOM 1536 N N . ALA A 1 200 ? -56.943 15.056 -92.354 1.00 15.46 200 ALA G N 1
ATOM 1537 C CA . ALA A 1 200 ? -58.356 14.841 -92.076 1.00 15.46 200 ALA G CA 1
ATOM 1538 C C . ALA A 1 200 ? -58.568 13.540 -91.304 1.00 15.46 200 ALA G C 1
ATOM 1539 O O . ALA A 1 200 ? -58.017 12.495 -91.652 1.00 15.46 200 ALA G O 1
ATOM 1541 N N . PHE A 1 201 ? -59.380 13.616 -90.255 1.00 13.28 201 PHE G N 1
ATOM 1542 C CA . PHE A 1 201 ? -59.686 12.465 -89.414 1.00 13.28 201 PHE G CA 1
ATOM 1543 C C . PHE A 1 201 ? -61.190 12.242 -89.526 1.00 13.28 201 PHE G C 1
ATOM 1544 O O . PHE A 1 201 ? -61.987 13.047 -89.041 1.00 13.28 201 PHE G O 1
ATOM 1552 N N . LEU A 1 202 ? -61.571 11.133 -90.153 1.00 13.52 202 LEU G N 1
ATOM 1553 C CA . LEU A 1 202 ? -62.976 10.832 -90.406 1.00 13.52 202 LEU G CA 1
ATOM 1554 C C . LEU A 1 202 ? -63.438 9.471 -89.904 1.00 13.52 202 LEU G C 1
ATOM 1555 O O . LEU A 1 202 ? -64.580 9.076 -90.128 1.00 13.52 202 LEU G O 1
ATOM 1560 N N . HIS A 1 203 ? -62.553 8.762 -89.215 1.00 12.45 203 HIS G N 1
ATOM 1561 C CA . HIS A 1 203 ? -62.863 7.436 -88.694 1.00 12.45 203 HIS G CA 1
ATOM 1562 C C . HIS A 1 203 ? -63.849 7.462 -87.530 1.00 12.45 203 HIS G C 1
ATOM 1563 O O . HIS A 1 203 ? -64.156 8.520 -86.975 1.00 12.45 203 HIS G O 1
ATOM 1570 N N . GLY A 1 204 ? -64.351 6.287 -87.166 1.00 18.47 204 GLY G N 1
ATOM 1571 C CA . GLY A 1 204 ? -65.291 6.204 -86.064 1.00 18.47 204 GLY G CA 1
ATOM 1572 C C . GLY A 1 204 ? -66.667 6.792 -86.321 1.00 18.47 204 GLY G C 1
ATOM 1573 O O . GLY A 1 204 ? -67.363 7.168 -85.374 1.00 18.47 204 GLY G O 1
ATOM 1574 N N . ASN A 1 205 ? -67.056 6.889 -87.591 1.00 14.90 205 ASN G N 1
ATOM 1575 C CA . ASN A 1 205 ? -68.376 7.407 -87.961 1.00 14.90 205 ASN G CA 1
ATOM 1576 C C . ASN A 1 205 ? -69.105 6.300 -88.709 1.00 14.90 205 ASN G C 1
ATOM 1577 O O . ASN A 1 205 ? -68.492 5.553 -89.469 1.00 14.90 205 ASN G O 1
ATOM 1582 N N . PRO A 1 206 ? -70.423 6.186 -88.508 1.00 14.51 206 PRO G N 1
ATOM 1583 C CA . PRO A 1 206 ? -71.227 5.154 -89.169 1.00 14.51 206 PRO G CA 1
ATOM 1584 C C . PRO A 1 206 ? -71.651 5.565 -90.574 1.00 14.51 206 PRO G C 1
ATOM 1585 O O . PRO A 1 206 ? -72.844 5.676 -90.855 1.00 14.51 206 PRO G O 1
ATOM 1589 N N . TRP A 1 207 ? -70.674 5.774 -91.452 1.00 15.01 207 TRP G N 1
ATOM 1590 C CA . TRP A 1 207 ? -70.963 6.199 -92.820 1.00 15.01 207 TRP G CA 1
ATOM 1591 C C . TRP A 1 207 ? -71.969 5.288 -93.505 1.00 15.01 207 TRP G C 1
ATOM 1592 O O . TRP A 1 207 ? -71.840 4.062 -93.454 1.00 15.01 207 TRP G O 1
ATOM 1603 N N . LEU A 1 208 ? -72.975 5.894 -94.133 1.00 15.52 208 LEU G N 1
ATOM 1604 C CA . LEU A 1 208 ? -74.001 5.129 -94.831 1.00 15.52 208 LEU G CA 1
ATOM 1605 C C . LEU A 1 208 ? -73.573 5.035 -96.280 1.00 15.52 208 LEU G C 1
ATOM 1606 O O . LEU A 1 208 ? -73.552 6.035 -97.002 1.00 15.52 208 LEU G O 1
ATOM 1611 N N . CYS A 1 209 ? -73.214 3.829 -96.703 1.00 19.97 209 CYS G N 1
ATOM 1612 C CA . CYS A 1 209 ? -72.752 3.638 -98.060 1.00 19.97 209 CYS G CA 1
ATOM 1613 C C . CYS A 1 209 ? -73.874 3.361 -99.043 1.00 19.97 209 CYS G C 1
ATOM 1614 O O . CYS A 1 209 ? -74.305 2.224 -99.235 1.00 19.97 209 CYS G O 1
ATOM 1617 N N . ASN A 1 210 ? -74.353 4.446 -99.639 1.00 19.74 210 ASN G N 1
ATOM 1618 C CA . ASN A 1 210 ? -75.405 4.414 -100.644 1.00 19.74 210 ASN G CA 1
ATOM 1619 C C . ASN A 1 210 ? -74.893 5.269 -101.799 1.00 19.74 210 ASN G C 1
ATOM 1620 O O . ASN A 1 210 ? -73.738 5.686 -101.790 1.00 19.74 210 ASN G O 1
ATOM 1625 N N . CYS A 1 211 ? -75.732 5.539 -102.795 1.00 18.85 211 CYS G N 1
A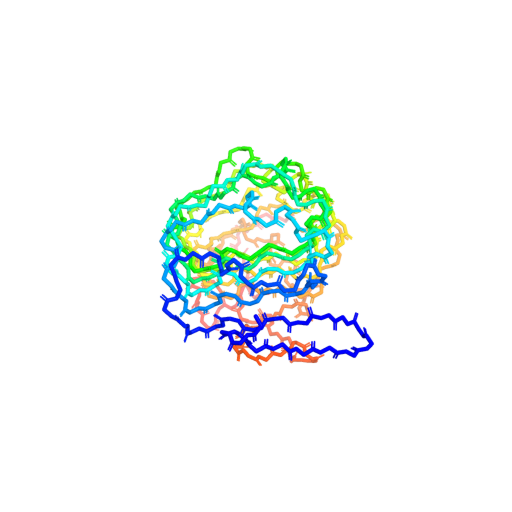TOM 1626 C CA . CYS A 1 211 ? -75.268 6.324 -103.929 1.00 18.85 211 CYS G CA 1
ATOM 1627 C C . CYS A 1 211 ? -74.851 7.739 -103.542 1.00 18.85 211 CYS G C 1
ATOM 1628 O O . CYS A 1 211 ? -74.070 8.377 -104.250 1.00 18.85 211 CYS G O 1
ATOM 1631 N N . GLU A 1 212 ? -75.354 8.212 -102.408 1.00 19.50 212 GLU G N 1
ATOM 1632 C CA . GLU A 1 212 ? -75.035 9.554 -101.931 1.00 19.50 212 GLU G CA 1
ATOM 1633 C C . GLU A 1 212 ? -73.637 9.658 -101.325 1.00 19.50 212 GLU G C 1
ATOM 1634 O O . GLU A 1 212 ? -73.152 10.757 -101.075 1.00 19.50 212 GLU G O 1
ATOM 1640 N N . ILE A 1 213 ? -72.984 8.521 -101.098 1.00 15.49 213 ILE G N 1
ATOM 1641 C CA . ILE A 1 213 ? -71.637 8.539 -100.535 1.00 15.49 213 ILE G CA 1
ATOM 1642 C C . ILE A 1 213 ? -70.566 8.573 -101.633 1.00 15.49 213 ILE G C 1
ATOM 1643 O O . ILE A 1 213 ? -69.377 8.659 -101.337 1.00 15.49 213 ILE G O 1
ATOM 1648 N N . LEU A 1 214 ? -70.981 8.520 -102.900 1.00 17.29 214 LEU G N 1
ATOM 1649 C CA . LEU A 1 214 ? -70.015 8.511 -104.003 1.00 17.29 214 LEU G CA 1
ATOM 1650 C C . LEU A 1 214 ? -69.080 9.717 -104.106 1.00 17.29 214 LEU G C 1
ATOM 1651 O O . LEU A 1 214 ? -67.933 9.575 -104.526 1.00 17.29 214 LEU G O 1
ATOM 1656 N N . TYR A 1 215 ? -69.554 10.906 -103.748 1.00 15.83 215 TYR G N 1
ATOM 1657 C CA . TYR A 1 215 ? -68.681 12.075 -103.792 1.00 15.83 215 TYR G CA 1
ATOM 1658 C C . TYR A 1 215 ? -67.544 11.840 -102.794 1.00 15.83 215 TYR G C 1
ATOM 1659 O O . TYR A 1 215 ? -66.370 12.062 -103.093 1.00 15.83 215 TYR G O 1
ATOM 1668 N N . PHE A 1 216 ? -67.916 11.395 -101.601 1.00 16.71 216 PHE G N 1
ATOM 1669 C CA . PHE A 1 216 ? -66.958 11.129 -100.534 1.00 16.71 216 PHE G CA 1
ATOM 1670 C C . PHE A 1 216 ? -66.014 9.997 -100.932 1.00 16.71 216 PHE G C 1
ATOM 1671 O O . PHE A 1 216 ? -64.811 10.064 -100.674 1.00 16.71 216 PHE G O 1
ATOM 1679 N N . ARG A 1 217 ? -66.556 8.962 -101.573 1.00 16.36 217 ARG G N 1
ATOM 1680 C CA . ARG A 1 217 ? -65.736 7.833 -102.014 1.00 16.36 217 ARG G CA 1
ATOM 1681 C C . ARG A 1 217 ? -64.615 8.310 -102.929 1.00 16.36 217 ARG G C 1
ATOM 1682 O O . ARG A 1 217 ? -63.455 7.943 -102.757 1.00 16.36 217 ARG G O 1
ATOM 1690 N N . ARG A 1 218 ? -64.970 9.131 -103.913 1.00 19.63 218 ARG G N 1
ATOM 1691 C CA . ARG A 1 218 ? -63.985 9.651 -104.851 1.00 19.63 218 ARG G CA 1
ATOM 1692 C C . ARG A 1 218 ? -62.971 10.556 -104.152 1.00 19.63 218 ARG G C 1
ATOM 1693 O O . ARG A 1 218 ? -61.776 10.503 -104.439 1.00 19.63 218 ARG G O 1
ATOM 1701 N N . TRP A 1 219 ? -63.449 11.394 -103.239 1.00 16.99 219 TRP G N 1
ATOM 1702 C CA . TRP A 1 219 ? -62.550 12.286 -102.518 1.00 16.99 219 TRP G CA 1
ATOM 1703 C C . TRP A 1 219 ? -61.517 11.487 -101.718 1.00 16.99 219 TRP G C 1
ATOM 1704 O O . TRP A 1 219 ? -60.342 11.847 -101.687 1.00 16.99 219 TRP G O 1
ATOM 1715 N N . LEU A 1 220 ? -61.962 10.409 -101.076 1.00 18.74 220 LEU G N 1
ATOM 1716 C CA . LEU A 1 220 ? -61.076 9.562 -100.276 1.00 18.74 220 LEU G CA 1
ATOM 1717 C C . LEU A 1 220 ? -59.992 8.915 -101.137 1.00 18.74 220 LEU G C 1
ATOM 1718 O O . LEU A 1 220 ? -58.844 8.791 -100.719 1.00 18.74 220 LEU G O 1
ATOM 1723 N N . GLN A 1 221 ? -60.366 8.499 -102.340 1.00 24.85 221 GLN G N 1
ATOM 1724 C CA . GLN A 1 221 ? -59.412 7.879 -103.249 1.00 24.85 221 GLN G CA 1
ATOM 1725 C C . GLN A 1 221 ? -58.376 8.904 -103.703 1.00 24.85 221 GLN G C 1
ATOM 1726 O O . GLN A 1 221 ? -57.183 8.602 -103.785 1.00 24.85 221 GLN G O 1
ATOM 1732 N N . ASP A 1 222 ? -58.831 10.121 -103.980 1.00 23.16 222 ASP G N 1
ATOM 1733 C CA . ASP A 1 222 ? -57.939 11.184 -104.430 1.00 23.16 222 ASP G CA 1
ATOM 1734 C C . ASP A 1 222 ? -57.130 11.794 -103.290 1.00 23.16 222 ASP G C 1
ATOM 1735 O O . ASP A 1 222 ? -56.136 12.479 -103.532 1.00 23.16 222 ASP G O 1
ATOM 1740 N N . ASN A 1 223 ? -57.556 11.542 -102.053 1.00 19.59 223 ASN G N 1
ATOM 1741 C CA . ASN A 1 223 ? -56.886 12.094 -100.874 1.00 19.59 223 ASN G CA 1
ATOM 1742 C C . ASN A 1 223 ? -56.470 11.043 -99.854 1.00 19.59 223 ASN G C 1
ATOM 1743 O O . ASN A 1 223 ? -56.340 11.341 -98.666 1.00 19.59 223 ASN G O 1
ATOM 1748 N N . ALA A 1 224 ? -56.241 9.821 -100.316 1.00 21.69 224 ALA G N 1
ATOM 1749 C CA . ALA A 1 224 ? -55.857 8.727 -99.431 1.00 21.69 224 ALA G CA 1
ATOM 1750 C C . ALA A 1 224 ? -54.680 9.038 -98.504 1.00 21.69 224 ALA G C 1
ATOM 1751 O O . ALA A 1 224 ? -54.632 8.546 -97.376 1.00 21.69 224 ALA G O 1
ATOM 1753 N N . GLU A 1 225 ? -53.737 9.848 -98.975 1.00 21.50 225 GLU G N 1
ATOM 1754 C CA . GLU A 1 225 ? -52.562 10.194 -98.176 1.00 21.50 225 GLU G CA 1
ATOM 1755 C C . GLU A 1 225 ? -52.800 11.320 -97.179 1.00 21.50 225 GLU G C 1
ATOM 1756 O O . GLU A 1 225 ? -51.884 11.708 -96.450 1.00 21.50 225 GLU G O 1
ATOM 1762 N N . ASN A 1 226 ? -54.026 11.837 -97.145 1.00 17.13 226 ASN G N 1
ATOM 1763 C CA . ASN A 1 226 ? -54.376 12.930 -96.245 1.00 17.13 226 ASN G CA 1
ATOM 1764 C C . ASN A 1 226 ? -55.380 12.517 -95.178 1.00 17.13 226 ASN G C 1
ATOM 1765 O O . ASN A 1 226 ? -55.885 13.360 -94.430 1.00 17.13 226 ASN G O 1
ATOM 1770 N N . VAL A 1 227 ? -55.668 11.222 -95.107 1.00 19.66 227 VAL G N 1
ATOM 1771 C CA . VAL A 1 227 ? -56.626 10.703 -94.136 1.00 19.66 227 VAL G CA 1
ATOM 1772 C C . VAL A 1 227 ? -55.881 9.943 -93.040 1.00 19.66 227 VAL G C 1
ATOM 1773 O O . VAL A 1 227 ? -55.128 9.016 -93.325 1.00 19.66 227 VAL G O 1
ATOM 1777 N N . TYR A 1 228 ? -56.100 10.335 -91.787 1.00 15.53 228 TYR G N 1
ATOM 1778 C CA . TYR A 1 228 ? -55.404 9.712 -90.664 1.00 15.53 228 TYR G CA 1
ATOM 1779 C C . TYR A 1 228 ? -56.296 9.236 -89.521 1.00 15.53 228 TYR G C 1
ATOM 1780 O O . TYR A 1 228 ? -57.490 9.537 -89.465 1.00 15.53 228 TYR G O 1
ATOM 1789 N N . VAL A 1 229 ? -55.689 8.490 -88.601 1.00 16.44 229 VAL G N 1
ATOM 1790 C CA . VAL A 1 229 ? -56.385 7.981 -87.426 1.00 16.44 229 VAL G CA 1
ATOM 1791 C C . VAL A 1 229 ? -55.795 8.714 -86.226 1.00 16.44 229 VAL G C 1
ATOM 1792 O O . VAL A 1 229 ? -54.575 8.808 -86.092 1.00 16.44 229 VAL G O 1
ATOM 1796 N N . TRP A 1 230 ? -56.660 9.238 -85.365 1.00 19.94 230 TRP G N 1
ATOM 1797 C CA . TRP A 1 230 ? -56.204 9.973 -84.192 1.00 19.94 230 TRP G CA 1
ATOM 1798 C C . TRP A 1 230 ? -55.539 9.067 -83.165 1.00 19.94 230 TRP G C 1
ATOM 1799 O O . TRP A 1 230 ? -55.976 7.938 -82.936 1.00 19.94 230 TRP G O 1
ATOM 1810 N N . LYS A 1 231 ? -54.465 9.575 -82.566 1.00 23.55 231 LYS G N 1
ATOM 1811 C CA . LYS A 1 231 ? -53.730 8.853 -81.533 1.00 23.55 231 LYS G CA 1
ATOM 1812 C C . LYS A 1 231 ? -53.364 9.891 -80.484 1.00 23.55 231 LYS G C 1
ATOM 1813 O O . LYS A 1 231 ? -52.583 10.806 -80.740 1.00 23.55 231 LYS G O 1
ATOM 1819 N N . GLN A 1 232 ? -53.949 9.737 -79.304 1.00 28.41 232 GLN G N 1
ATOM 1820 C CA . GLN A 1 232 ? -53.746 10.659 -78.196 1.00 28.41 232 GLN G CA 1
ATOM 1821 C C . GLN A 1 232 ? -52.291 10.931 -77.840 1.00 28.41 232 GLN G C 1
ATOM 1822 O O . GLN A 1 232 ? -51.498 10.003 -77.678 1.00 28.41 232 GLN G O 1
ATOM 1828 N N . GLY A 1 233 ? -51.957 12.215 -77.722 1.00 28.11 233 GLY G N 1
ATOM 1829 C CA . GLY A 1 233 ? -50.613 12.622 -77.351 1.00 28.11 233 GLY G CA 1
ATOM 1830 C C . GLY A 1 233 ? -49.527 12.507 -78.401 1.00 28.11 233 GLY G C 1
ATOM 1831 O O . GLY A 1 233 ? -48.353 12.712 -78.100 1.00 28.11 233 GLY G O 1
ATOM 1832 N N . VAL A 1 234 ? -49.901 12.189 -79.634 1.00 94.47 234 VAL G N 1
ATOM 1833 C CA . VAL A 1 234 ? -48.910 12.054 -80.692 1.00 94.47 234 VAL G CA 1
ATOM 1834 C C . VAL A 1 234 ? -49.144 13.030 -81.837 1.00 94.47 234 VAL G C 1
ATOM 1835 O O . VAL A 1 234 ? -50.266 13.193 -82.313 1.00 94.47 234 VAL G O 1
ATOM 1839 N N . ASP A 1 235 ? -48.069 13.681 -82.268 1.00 65.08 235 ASP G N 1
ATOM 1840 C CA . ASP A 1 235 ? -48.133 14.639 -83.363 1.00 65.08 235 ASP G CA 1
ATOM 1841 C C . ASP A 1 235 ? -48.134 13.880 -84.685 1.00 65.08 235 ASP G C 1
ATOM 1842 O O . ASP A 1 235 ? -47.577 12.786 -84.780 1.00 65.08 235 ASP G O 1
ATOM 1847 N N . VAL A 1 236 ? -48.764 14.459 -85.702 1.00 85.06 236 VAL G N 1
ATOM 1848 C CA . VAL A 1 236 ? -48.824 13.823 -87.012 1.00 85.06 236 VAL G CA 1
ATOM 1849 C C . VAL A 1 236 ? -47.484 14.011 -87.722 1.00 85.06 236 VAL G C 1
ATOM 1850 O O . VAL A 1 236 ? -47.434 14.338 -88.908 1.00 85.06 236 VAL G O 1
ATOM 1854 N N . LYS A 1 237 ? -46.405 13.806 -86.971 1.00 91.36 237 LYS G N 1
ATOM 1855 C CA . LYS A 1 237 ? -45.039 13.936 -87.473 1.00 91.36 237 LYS G CA 1
ATOM 1856 C C . LYS A 1 237 ? -44.969 13.529 -88.938 1.00 91.36 237 LYS G C 1
ATOM 1857 O O . LYS A 1 237 ? -44.702 14.345 -89.821 1.00 91.36 237 LYS G O 1
ATOM 1863 N N . ALA A 1 238 ? -45.211 12.246 -89.173 1.00 79.75 238 ALA G N 1
ATOM 1864 C CA . ALA A 1 238 ? -45.204 11.672 -90.509 1.00 79.75 238 ALA G CA 1
ATOM 1865 C C . ALA A 1 238 ? -46.131 10.473 -90.433 1.00 79.75 238 ALA G C 1
ATOM 1866 O O . ALA A 1 238 ? -46.197 9.663 -91.359 1.00 79.75 238 ALA G O 1
ATOM 1868 N N . MET A 1 239 ? -46.837 10.377 -89.307 1.00 73.01 239 MET G N 1
ATOM 1869 C CA . MET A 1 239 ? -47.775 9.292 -89.054 1.00 73.01 239 MET G CA 1
ATOM 1870 C C . MET A 1 239 ? -48.335 8.772 -90.362 1.00 73.01 239 MET G C 1
ATOM 1871 O O . MET A 1 239 ? -48.805 9.541 -91.197 1.00 73.01 239 MET G O 1
ATOM 1876 N N . THR A 1 240 ? -48.265 7.461 -90.542 1.00 39.09 240 THR G N 1
ATOM 1877 C CA . THR A 1 240 ? -48.761 6.842 -91.755 1.00 39.09 240 THR G CA 1
ATOM 1878 C C . THR A 1 240 ? -50.242 7.150 -91.926 1.00 39.09 240 THR G C 1
ATOM 1879 O O . THR A 1 240 ? -51.010 7.084 -90.969 1.00 39.09 240 THR G O 1
ATOM 1883 N N . SER A 1 241 ? -50.636 7.507 -93.142 1.00 29.19 241 SER G N 1
ATOM 1884 C CA . SER A 1 241 ? -52.039 7.787 -93.413 1.00 29.19 241 SER G CA 1
ATOM 1885 C C . SER A 1 241 ? -52.762 6.445 -93.413 1.00 29.19 241 SER G C 1
ATOM 1886 O O . SER A 1 241 ? -52.128 5.395 -93.482 1.00 29.19 241 SER G O 1
ATOM 1889 N N . ASN A 1 242 ? -54.087 6.474 -93.329 1.00 17.87 242 ASN G N 1
ATOM 1890 C CA . ASN A 1 242 ? -54.857 5.243 -93.328 1.00 17.87 242 ASN G CA 1
ATOM 1891 C C . ASN A 1 242 ? -56.279 5.506 -93.801 1.00 17.87 242 ASN G C 1
ATOM 1892 O O . ASN A 1 242 ? -57.201 5.610 -92.998 1.00 17.87 242 ASN G O 1
ATOM 1897 N N . VAL A 1 243 ? -56.443 5.604 -95.115 1.00 20.45 243 VAL G N 1
ATOM 1898 C CA . VAL A 1 243 ? -57.748 5.874 -95.706 1.00 20.45 243 VAL G CA 1
ATOM 1899 C C . VAL A 1 243 ? -58.752 4.770 -95.385 1.00 20.45 243 VAL G C 1
ATOM 1900 O O . VAL A 1 243 ? -59.956 5.016 -95.307 1.00 20.45 243 VAL G O 1
ATOM 1904 N N . ALA A 1 244 ? -58.253 3.554 -95.189 1.00 19.67 244 ALA G N 1
ATOM 1905 C CA . ALA A 1 244 ? -59.119 2.424 -94.883 1.00 19.67 244 ALA G CA 1
ATOM 1906 C C . ALA A 1 244 ? -59.827 2.572 -93.537 1.00 19.67 244 ALA G C 1
ATOM 1907 O O . ALA A 1 244 ? -60.710 1.781 -93.211 1.00 19.67 244 ALA G O 1
ATOM 1909 N N . SER A 1 245 ? -59.443 3.584 -92.758 1.00 15.48 245 SER G N 1
ATOM 1910 C CA . SER A 1 245 ? -60.062 3.820 -91.453 1.00 15.48 245 SER G CA 1
ATOM 1911 C C . SER A 1 245 ? -61.470 4.398 -91.572 1.00 15.48 245 SER G C 1
ATOM 1912 O O . SER A 1 245 ? -62.236 4.359 -90.615 1.00 15.48 245 SER G O 1
ATOM 1915 N N . VAL A 1 246 ? -61.795 4.954 -92.738 1.00 15.33 246 VAL G N 1
ATOM 1916 C CA . VAL A 1 246 ? -63.120 5.538 -92.988 1.00 15.33 246 VAL G CA 1
ATOM 1917 C C . VAL A 1 246 ? -63.969 4.381 -93.505 1.00 15.33 246 VAL G C 1
ATOM 1918 O O . VAL A 1 246 ? -63.774 3.919 -94.629 1.00 15.33 246 VAL G O 1
ATOM 1922 N N . GLN A 1 247 ? -64.913 3.930 -92.683 1.00 16.41 247 GLN G N 1
ATOM 1923 C CA . GLN A 1 247 ? -65.701 2.745 -93.010 1.00 16.41 247 GLN G CA 1
ATOM 1924 C C . GLN A 1 247 ? -67.224 2.814 -93.025 1.00 16.41 247 GLN G C 1
ATOM 1925 O O . GLN A 1 247 ? -67.845 3.516 -92.229 1.00 16.41 247 GLN G O 1
ATOM 1931 N N . CYS A 1 248 ? -67.816 2.040 -93.934 1.00 17.82 248 CYS G N 1
ATOM 1932 C CA . CYS A 1 248 ? -69.262 1.948 -94.047 1.00 17.82 248 CYS G CA 1
ATOM 1933 C C . CYS A 1 248 ? -69.748 1.371 -92.723 1.00 17.82 248 CYS G C 1
ATOM 1934 O O . CYS A 1 248 ? -69.255 0.329 -92.283 1.00 17.82 248 CYS G O 1
ATOM 1937 N N . ASP A 1 249 ? -70.704 2.047 -92.090 1.00 17.94 249 ASP G N 1
ATOM 1938 C CA . ASP A 1 249 ? -71.252 1.614 -90.806 1.00 17.94 249 ASP G CA 1
ATOM 1939 C C . ASP A 1 249 ? -70.141 1.354 -89.788 1.00 17.94 249 ASP G C 1
ATOM 1940 O O . ASP A 1 249 ? -70.326 0.588 -88.842 1.00 17.94 249 ASP G O 1
ATOM 1945 N N . ASN A 1 250 ? -68.994 1.999 -89.990 1.00 19.28 250 ASN G N 1
ATOM 1946 C CA . ASN A 1 250 ? -67.838 1.835 -89.114 1.00 19.28 250 ASN G CA 1
ATOM 1947 C C . ASN A 1 250 ? -67.472 0.356 -89.020 1.00 19.28 250 ASN G C 1
ATOM 1948 O O . ASN A 1 250 ? -67.094 -0.137 -87.951 1.00 19.28 250 ASN G O 1
ATOM 1953 N N . SER A 1 251 ? -67.587 -0.343 -90.146 1.00 21.14 251 SER G N 1
ATOM 1954 C CA . SER A 1 251 ? -67.264 -1.768 -90.219 1.00 21.14 251 SER G CA 1
ATOM 1955 C C . SER A 1 251 ? -65.894 -1.928 -90.881 1.00 21.14 251 SER G C 1
ATOM 1956 O O . SER A 1 251 ? -65.708 -1.592 -92.052 1.00 21.14 251 SER G O 1
ATOM 1959 N N . ASP A 1 252 ? -64.942 -2.447 -90.112 1.00 28.79 252 ASP G N 1
ATOM 1960 C CA . ASP A 1 252 ? -63.560 -2.633 -90.551 1.00 28.79 252 ASP G CA 1
ATOM 1961 C C . ASP A 1 252 ? -63.310 -3.268 -9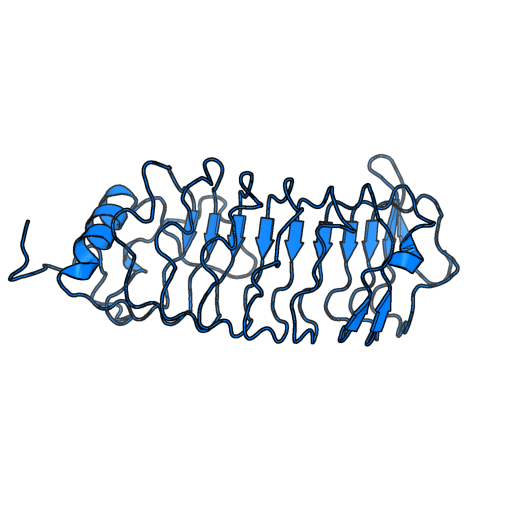1.918 1.00 28.79 252 ASP G C 1
ATOM 1962 O O . ASP A 1 252 ? -62.366 -2.892 -92.614 1.00 28.79 252 ASP G O 1
ATOM 1967 N N . LYS A 1 253 ? -64.134 -4.231 -92.310 1.00 21.82 253 LYS G N 1
ATOM 1968 C CA . LYS A 1 253 ? -63.925 -4.891 -93.594 1.00 21.82 253 LYS G CA 1
ATOM 1969 C C . LYS A 1 253 ? -64.545 -4.183 -94.790 1.00 21.82 253 LYS G C 1
ATOM 1970 O O . LYS A 1 253 ? -64.419 -4.653 -95.921 1.00 21.82 253 LYS G O 1
ATOM 1976 N N . PHE A 1 254 ? -65.192 -3.045 -94.553 1.00 18.57 254 PHE G N 1
ATOM 1977 C CA . PHE A 1 254 ? -65.839 -2.319 -95.639 1.00 18.57 254 PHE G CA 1
ATOM 1978 C C . PHE A 1 254 ? -65.515 -0.832 -95.692 1.00 18.57 254 PHE G C 1
ATOM 1979 O O . PHE A 1 254 ? -66.367 0.014 -95.415 1.00 18.57 254 PHE G O 1
ATOM 1987 N N . PRO A 1 255 ? -64.271 -0.497 -96.057 1.00 19.25 255 PRO G N 1
ATOM 1988 C CA . PRO A 1 255 ? -63.850 0.903 -96.149 1.00 19.25 255 PRO G CA 1
ATOM 1989 C C . PRO A 1 255 ? -64.639 1.595 -97.249 1.00 19.25 255 PRO G C 1
ATOM 1990 O O . PRO A 1 255 ? -64.926 0.996 -98.288 1.00 19.25 255 PRO G O 1
ATOM 1994 N N . VAL A 1 256 ? -65.000 2.849 -97.008 1.00 17.53 256 VAL G N 1
ATOM 1995 C CA . VAL A 1 256 ? -65.780 3.622 -97.967 1.00 17.53 256 VAL G CA 1
ATOM 1996 C C . VAL A 1 256 ? -65.102 3.759 -99.328 1.00 17.53 256 VAL G C 1
ATOM 1997 O O . VAL A 1 256 ? -65.771 3.718 -100.363 1.00 17.53 256 VAL G O 1
ATOM 2001 N N . TYR A 1 257 ? -63.781 3.901 -99.345 1.00 18.71 257 TYR G N 1
ATOM 2002 C CA . TYR A 1 257 ? -63.089 4.082 -100.615 1.00 18.71 257 TYR G CA 1
ATOM 2003 C C . TYR A 1 257 ? -63.100 2.834 -101.500 1.00 18.71 257 TYR G C 1
ATOM 2004 O O . TYR A 1 257 ? -62.642 2.871 -102.646 1.00 18.71 257 TYR G O 1
ATOM 2013 N N . LYS A 1 258 ? -63.635 1.738 -100.967 1.00 21.23 258 LYS G N 1
ATOM 2014 C CA . LYS A 1 258 ? -63.735 0.483 -101.711 1.00 21.23 258 LYS G CA 1
ATOM 2015 C C . LYS A 1 258 ? -65.192 0.125 -101.996 1.00 21.23 258 LYS G C 1
ATOM 2016 O O . LYS A 1 258 ? -65.474 -0.876 -102.653 1.00 21.23 258 LYS G O 1
ATOM 2022 N N . TYR A 1 259 ? -66.118 0.931 -101.487 1.00 17.75 259 TYR G N 1
ATOM 2023 C CA . TYR A 1 259 ? -67.545 0.698 -101.699 1.00 17.75 259 TYR G CA 1
ATOM 2024 C C . TYR A 1 259 ? -67.834 0.627 -103.204 1.00 17.75 259 TYR G C 1
ATOM 2025 O O . TYR A 1 259 ? -67.564 1.571 -103.942 1.00 17.75 259 TYR G O 1
ATOM 2034 N N . PRO A 1 260 ? -68.389 -0.502 -103.676 1.00 26.06 260 PRO G N 1
ATOM 2035 C CA . PRO A 1 260 ? -68.704 -0.693 -105.098 1.00 26.06 260 PRO G CA 1
ATOM 2036 C C . PRO A 1 260 ? -69.726 0.258 -105.718 1.00 26.06 260 PRO G C 1
ATOM 2037 O O . PRO A 1 260 ? -69.568 0.685 -106.864 1.00 26.06 260 PRO G O 1
ATOM 2041 N N . GLY A 1 261 ? -70.770 0.584 -104.966 1.00 25.97 261 GLY G N 1
ATOM 2042 C CA . GLY A 1 261 ? -71.789 1.482 -105.474 1.00 25.97 261 GLY G CA 1
ATOM 2043 C C . GLY A 1 261 ? -72.618 0.881 -106.595 1.00 25.97 261 GLY G C 1
ATOM 2044 O O . GLY A 1 261 ? -72.994 1.579 -107.540 1.00 25.97 261 GLY G O 1
ATOM 2045 N N . LYS A 1 262 ? -72.907 -0.413 -106.493 1.00 31.71 262 LYS G N 1
ATOM 2046 C CA . LYS A 1 262 ? -73.699 -1.098 -107.509 1.00 31.71 262 LYS G CA 1
ATOM 2047 C C . LYS A 1 262 ? -75.075 -0.455 -107.637 1.00 31.71 262 LYS G C 1
ATOM 2048 O O . LYS A 1 262 ? -75.782 -0.265 -106.641 1.00 31.71 262 LYS G O 1
ATOM 2054 N N . GLY A 1 263 ? -75.449 -0.122 -108.866 1.00 54.16 263 GLY G N 1
ATOM 2055 C CA . GLY A 1 263 ? -76.739 0.495 -109.107 1.00 54.16 263 GLY G CA 1
ATOM 2056 C C . GLY A 1 263 ? -76.762 1.970 -108.753 1.00 54.16 263 GLY G C 1
ATOM 2057 O O . GLY A 1 263 ? -77.713 2.444 -108.135 1.00 54.16 263 GLY G O 1
ATOM 2058 N N . CYS A 1 264 ? -75.715 2.696 -109.141 1.00 56.58 264 CYS G N 1
ATOM 2059 C CA . CYS A 1 264 ? -75.626 4.128 -108.865 1.00 56.58 264 CYS G CA 1
ATOM 2060 C C . CYS A 1 264 ? -75.243 4.936 -110.098 1.00 56.58 264 CYS G C 1
ATOM 2061 O O . CYS A 1 264 ? -74.317 4.579 -110.825 1.00 56.58 264 CYS G O 1
ATOM 2064 N N . PRO A 1 265 ? -75.953 6.047 -110.342 1.00 56.15 265 PRO G N 1
ATOM 2065 C CA . PRO A 1 265 ? -75.684 6.915 -111.491 1.00 56.15 265 PRO G CA 1
ATOM 2066 C C . PRO A 1 265 ? -74.231 7.387 -111.504 1.00 56.15 265 PRO G C 1
ATOM 2067 O O . PRO A 1 265 ? -73.566 7.401 -110.468 1.00 56.15 265 PRO G O 1
ATOM 2071 N N . THR A 1 266 ? -73.747 7.774 -112.680 1.00 79.23 266 THR G N 1
ATOM 2072 C CA . THR A 1 266 ? -72.375 8.244 -112.826 1.00 79.23 266 THR G CA 1
ATOM 2073 C C . THR A 1 266 ? -72.188 9.595 -112.137 1.00 79.23 266 THR G C 1
ATOM 2074 O O . THR A 1 266 ? -71.887 10.585 -112.835 1.00 79.23 266 THR G O 1
#